Protein AF-A0A969XKU0-F1 (afdb_monomer)

Structure (mmCIF, N/CA/C/O backbone):
data_AF-A0A969XKU0-F1
#
_entry.id   AF-A0A969XKU0-F1
#
loop_
_atom_site.group_PDB
_atom_site.id
_atom_site.type_symbol
_atom_site.label_atom_id
_atom_site.label_alt_id
_atom_site.label_comp_id
_atom_site.label_asym_id
_atom_site.label_entity_id
_atom_site.label_seq_id
_atom_site.pdbx_PDB_ins_code
_atom_site.Cartn_x
_atom_site.Cartn_y
_atom_site.Cartn_z
_atom_site.occupancy
_atom_site.B_iso_or_equiv
_atom_site.auth_seq_id
_atom_site.auth_comp_id
_atom_site.auth_asym_id
_atom_site.auth_atom_id
_atom_site.pdbx_PDB_model_num
ATOM 1 N N . MET A 1 1 ? 2.830 -34.556 -9.324 1.00 49.88 1 MET A N 1
ATOM 2 C CA . MET A 1 1 ? 2.537 -33.179 -8.881 1.00 49.88 1 MET A CA 1
ATOM 3 C C . MET A 1 1 ? 3.611 -32.829 -7.880 1.00 49.88 1 MET A C 1
ATOM 5 O O . MET A 1 1 ? 3.792 -33.591 -6.939 1.00 49.88 1 MET A O 1
ATOM 9 N N . THR A 1 2 ? 4.398 -31.799 -8.156 1.00 52.53 2 THR A N 1
ATOM 10 C CA . THR A 1 2 ? 5.467 -31.342 -7.268 1.00 52.53 2 THR A CA 1
ATOM 11 C C . THR A 1 2 ? 4.849 -30.476 -6.174 1.00 52.53 2 THR A C 1
ATOM 13 O O . THR A 1 2 ? 4.066 -29.584 -6.498 1.00 52.53 2 THR A O 1
ATOM 16 N N . PRO A 1 3 ? 5.099 -30.759 -4.888 1.00 60.25 3 PRO A N 1
ATOM 17 C CA . PRO A 1 3 ? 4.743 -29.820 -3.838 1.00 60.25 3 PRO A CA 1
ATOM 18 C C . PRO A 1 3 ? 5.560 -28.541 -4.028 1.00 60.25 3 PRO A C 1
ATOM 20 O O . PRO A 1 3 ? 6.756 -28.603 -4.319 1.00 60.25 3 PRO A O 1
ATOM 23 N N . THR A 1 4 ? 4.908 -27.388 -3.907 1.00 66.81 4 THR A N 1
ATOM 24 C CA . THR A 1 4 ? 5.602 -26.103 -3.826 1.00 66.81 4 THR A CA 1
ATOM 25 C C . THR A 1 4 ? 5.560 -25.621 -2.386 1.00 66.81 4 THR A C 1
ATOM 27 O O . THR A 1 4 ? 4.483 -25.535 -1.789 1.00 66.81 4 THR A O 1
ATOM 30 N N . GLU A 1 5 ? 6.734 -25.270 -1.871 1.00 79.69 5 GLU A N 1
ATOM 31 C CA . GLU A 1 5 ? 6.922 -24.804 -0.503 1.00 79.69 5 GLU A CA 1
ATOM 32 C C . GLU A 1 5 ? 6.161 -23.489 -0.267 1.00 79.69 5 GLU A C 1
ATOM 34 O O . GLU A 1 5 ? 6.214 -22.551 -1.073 1.00 79.69 5 GLU A O 1
ATOM 39 N N . ILE A 1 6 ? 5.407 -23.444 0.829 1.00 85.06 6 ILE A N 1
ATOM 40 C CA . ILE A 1 6 ? 4.670 -22.276 1.308 1.00 85.06 6 ILE A CA 1
ATOM 41 C C . ILE A 1 6 ? 4.845 -22.175 2.814 1.00 85.06 6 ILE A C 1
ATOM 43 O O . ILE A 1 6 ? 4.596 -23.124 3.549 1.00 85.06 6 ILE A O 1
ATOM 47 N N . THR A 1 7 ? 5.153 -20.979 3.296 1.00 87.12 7 THR A N 1
ATOM 48 C CA . THR A 1 7 ? 5.132 -20.694 4.731 1.00 87.12 7 THR A CA 1
ATOM 49 C C . THR A 1 7 ? 3.755 -20.182 5.131 1.00 87.12 7 THR A C 1
ATOM 51 O O . THR A 1 7 ? 3.250 -19.217 4.559 1.00 87.12 7 THR A O 1
ATOM 54 N N . CYS A 1 8 ? 3.124 -20.819 6.122 1.00 88.56 8 CYS A N 1
ATOM 55 C CA . CYS A 1 8 ? 1.855 -20.330 6.654 1.00 88.56 8 CYS A CA 1
ATOM 56 C C . CYS A 1 8 ? 2.069 -18.986 7.374 1.00 88.56 8 CYS A C 1
ATOM 58 O O . CYS A 1 8 ? 2.801 -18.952 8.362 1.00 88.56 8 CYS A O 1
ATOM 60 N N . PRO A 1 9 ? 1.377 -17.902 6.989 1.00 88.12 9 PRO A N 1
ATOM 61 C CA . PRO A 1 9 ? 1.638 -16.568 7.528 1.00 88.12 9 PRO A CA 1
ATOM 62 C C . PRO A 1 9 ? 1.068 -16.347 8.936 1.00 88.12 9 PRO A C 1
ATOM 64 O O . PRO A 1 9 ? 1.283 -15.306 9.548 1.00 88.12 9 PRO A O 1
ATOM 67 N N . TYR A 1 10 ? 0.297 -17.309 9.452 1.00 88.19 10 TYR A N 1
ATOM 68 C CA . TYR A 1 10 ? -0.322 -17.223 10.774 1.00 88.19 10 TYR A CA 1
ATOM 69 C C . TYR A 1 10 ? 0.474 -17.939 11.865 1.00 88.19 10 TYR A C 1
ATOM 71 O O . TYR A 1 10 ? 0.359 -17.580 13.033 1.00 88.19 10 TYR A O 1
ATOM 79 N N . CYS A 1 11 ? 1.220 -18.987 11.510 1.00 89.31 11 CYS A N 1
ATOM 80 C CA . CYS A 1 11 ? 1.982 -19.792 12.469 1.00 89.31 11 CYS A CA 1
ATOM 81 C C . CYS A 1 11 ? 3.438 -20.024 12.054 1.00 89.31 11 CYS A C 1
ATOM 83 O O . CYS A 1 11 ? 4.151 -20.719 12.770 1.00 89.31 11 CYS A O 1
ATOM 85 N N . ASN A 1 12 ? 3.873 -19.464 10.920 1.00 87.38 12 ASN A N 1
ATOM 86 C CA . ASN A 1 12 ? 5.229 -19.560 10.370 1.00 87.38 12 ASN A CA 1
ATOM 87 C C . ASN A 1 12 ? 5.739 -20.996 10.179 1.00 87.38 12 ASN A C 1
ATOM 89 O O . ASN A 1 12 ? 6.942 -21.236 10.141 1.00 87.38 12 ASN A O 1
ATOM 93 N N . VAL A 1 13 ? 4.823 -21.958 10.056 1.00 87.50 13 VAL A N 1
ATOM 94 C CA . VAL A 1 13 ? 5.163 -23.357 9.788 1.00 87.50 13 VAL A CA 1
ATOM 95 C C . VAL A 1 13 ? 5.267 -23.540 8.271 1.00 87.50 13 VAL A C 1
ATOM 97 O O . VAL A 1 13 ? 4.323 -23.148 7.570 1.00 87.50 13 VAL A O 1
ATOM 100 N N . PRO A 1 14 ? 6.378 -24.103 7.760 1.00 85.00 14 PRO A N 1
ATOM 101 C CA . PRO A 1 14 ? 6.486 -24.474 6.359 1.00 85.00 14 PRO A CA 1
ATOM 102 C C . PRO A 1 14 ? 5.507 -25.607 6.059 1.00 85.00 14 PRO A C 1
ATOM 104 O O . PRO A 1 14 ? 5.301 -26.512 6.868 1.00 85.00 14 PRO A O 1
ATOM 107 N N . GLY A 1 15 ? 4.885 -25.539 4.897 1.00 80.38 15 GLY A N 1
ATOM 108 C CA . GLY A 1 15 ? 3.964 -26.542 4.407 1.00 80.38 15 GLY A CA 1
ATOM 109 C C . GLY A 1 15 ? 4.084 -26.688 2.902 1.00 80.38 15 GLY A C 1
ATOM 110 O O . GLY A 1 15 ? 4.607 -25.822 2.203 1.00 80.38 15 GLY A O 1
ATOM 111 N N . ASP A 1 16 ? 3.547 -27.793 2.412 1.00 78.38 16 ASP A N 1
ATOM 112 C CA . ASP A 1 16 ? 3.522 -28.100 0.996 1.00 78.38 16 ASP A CA 1
ATOM 113 C C . ASP A 1 16 ? 2.106 -27.900 0.467 1.00 78.38 16 ASP A C 1
ATOM 115 O O . ASP A 1 16 ? 1.160 -28.591 0.856 1.00 78.38 16 ASP A O 1
ATOM 119 N N . ALA A 1 17 ? 1.944 -26.945 -0.445 1.00 74.94 17 ALA A N 1
ATOM 120 C CA . ALA A 1 17 ? 0.719 -26.835 -1.217 1.00 74.94 17 ALA A CA 1
ATOM 121 C C . ALA A 1 17 ? 0.913 -27.552 -2.553 1.00 74.94 17 ALA A C 1
ATOM 123 O O . ALA A 1 17 ? 1.898 -27.325 -3.259 1.00 74.94 17 ALA A O 1
ATOM 124 N N . ALA A 1 18 ? -0.042 -28.408 -2.919 1.00 71.88 18 ALA A N 1
ATOM 125 C CA . ALA A 1 18 ? -0.028 -29.036 -4.232 1.00 71.88 18 ALA A CA 1
ATOM 126 C C . ALA A 1 18 ? -0.104 -27.968 -5.340 1.00 71.88 18 ALA A C 1
ATOM 128 O O . ALA A 1 18 ? -0.833 -26.975 -5.221 1.00 71.88 18 ALA A O 1
ATOM 129 N N . ASP A 1 19 ? 0.644 -28.181 -6.423 1.00 64.31 19 ASP A N 1
ATOM 130 C CA . ASP A 1 19 ? 0.606 -27.301 -7.592 1.00 64.31 19 ASP A CA 1
ATOM 131 C C . ASP A 1 19 ? -0.827 -27.145 -8.126 1.00 64.31 19 ASP A C 1
ATOM 133 O O . ASP A 1 19 ? -1.569 -28.119 -8.276 1.00 64.31 19 ASP A O 1
ATOM 137 N N . GLY A 1 20 ? -1.214 -25.898 -8.411 1.00 65.12 20 GLY A N 1
ATOM 138 C CA . GLY A 1 20 ? -2.546 -25.540 -8.912 1.00 65.12 20 GLY A CA 1
ATOM 139 C C . GLY A 1 20 ? -3.635 -25.386 -7.844 1.00 65.12 20 GLY A C 1
ATOM 140 O O . GLY A 1 20 ? -4.743 -24.974 -8.179 1.00 65.12 20 GLY A O 1
ATOM 141 N N . VAL A 1 21 ? -3.351 -25.660 -6.565 1.00 68.75 21 VAL A N 1
ATOM 142 C CA . VAL A 1 21 ? -4.303 -25.395 -5.477 1.00 68.75 21 VAL A CA 1
ATOM 143 C C . VAL A 1 21 ? -4.334 -23.900 -5.165 1.00 68.75 21 VAL A C 1
ATOM 145 O O . VAL A 1 21 ? -3.320 -23.319 -4.781 1.00 68.75 21 VAL A O 1
ATOM 148 N N . THR A 1 22 ? -5.508 -23.283 -5.302 1.00 76.06 22 THR A N 1
ATOM 149 C CA . THR A 1 22 ? -5.721 -21.867 -4.966 1.00 76.06 22 THR A CA 1
ATOM 150 C C . THR A 1 22 ? -5.805 -21.662 -3.455 1.00 76.06 22 THR A C 1
ATOM 152 O O . THR A 1 22 ? -5.143 -20.778 -2.923 1.00 76.06 22 THR A O 1
ATOM 155 N N . TRP A 1 23 ? -6.551 -22.520 -2.752 1.00 85.94 23 TRP A N 1
ATOM 156 C CA . TRP A 1 23 ? -6.790 -22.427 -1.310 1.00 85.94 23 TRP A CA 1
ATOM 157 C C . TRP A 1 23 ? -6.167 -23.604 -0.563 1.00 85.94 23 TRP A C 1
ATOM 159 O O . TRP A 1 23 ? -6.555 -24.753 -0.762 1.00 85.94 23 TRP A O 1
ATOM 169 N N . HIS A 1 24 ? -5.221 -23.315 0.323 1.00 86.06 24 HIS A N 1
ATOM 170 C CA . HIS A 1 24 ? -4.543 -24.295 1.162 1.00 86.06 24 HIS A CA 1
ATOM 171 C C . HIS A 1 24 ? -4.999 -24.139 2.615 1.00 86.06 24 HIS A C 1
ATOM 173 O O . HIS A 1 24 ? -5.125 -23.026 3.122 1.00 86.06 24 HIS A O 1
ATOM 179 N N . ARG A 1 25 ? -5.256 -25.255 3.299 1.00 89.31 25 ARG A N 1
ATOM 180 C CA . ARG A 1 25 ? -5.531 -25.268 4.738 1.00 89.31 25 ARG A CA 1
ATOM 181 C C . ARG A 1 25 ? -4.261 -25.695 5.461 1.00 89.31 25 ARG A C 1
ATOM 183 O O . ARG A 1 25 ? -3.813 -26.817 5.268 1.00 89.31 25 ARG A O 1
ATOM 190 N N . CYS A 1 26 ? -3.722 -24.822 6.305 1.00 88.31 26 CYS A N 1
ATOM 191 C CA . CYS A 1 26 ? -2.539 -25.137 7.097 1.00 88.31 26 CYS A CA 1
ATOM 192 C C . CYS A 1 26 ? -2.842 -26.273 8.085 1.00 88.31 26 CYS A C 1
ATOM 194 O O . CYS A 1 26 ? -3.782 -26.171 8.874 1.00 88.31 26 CYS A O 1
ATOM 196 N N . GLU A 1 27 ? -2.023 -27.322 8.084 1.00 89.19 27 GLU A N 1
ATOM 197 C CA . GLU A 1 27 ? -2.197 -28.480 8.971 1.00 89.19 27 GLU A CA 1
ATOM 198 C C . GLU A 1 27 ? -1.913 -28.154 10.446 1.00 89.19 27 GLU A C 1
ATOM 200 O O . GLU A 1 27 ? -2.527 -28.738 11.334 1.00 89.19 27 GLU A O 1
ATOM 205 N N . ALA A 1 28 ? -1.035 -27.183 10.720 1.00 88.81 28 ALA A N 1
ATOM 206 C CA . ALA A 1 28 ? -0.648 -26.817 12.082 1.00 88.81 28 ALA A CA 1
ATOM 207 C C . ALA A 1 28 ? -1.683 -25.925 12.791 1.00 88.81 28 ALA A C 1
ATOM 209 O O . ALA A 1 28 ? -2.019 -26.163 13.948 1.00 88.81 28 ALA A O 1
ATOM 210 N N . CYS A 1 29 ? -2.191 -24.885 12.119 1.00 90.62 29 CYS A N 1
ATOM 211 C CA . CYS A 1 29 ? -3.113 -23.913 12.726 1.00 90.62 29 CYS A CA 1
ATOM 212 C C . CYS A 1 29 ? -4.552 -23.988 12.190 1.00 90.62 29 CYS A C 1
ATOM 214 O O . CYS A 1 29 ? -5.423 -23.259 12.663 1.00 90.62 29 CYS A O 1
ATOM 216 N N . GLY A 1 30 ? -4.817 -24.834 11.189 1.00 88.88 30 GLY A N 1
ATOM 217 C CA . GLY A 1 30 ? -6.147 -25.069 10.622 1.00 88.88 30 GLY A CA 1
ATOM 218 C C . GLY A 1 30 ? -6.716 -23.935 9.761 1.00 88.88 30 GLY A C 1
ATOM 219 O O . GLY A 1 30 ? -7.829 -24.076 9.248 1.00 88.88 30 GLY A O 1
ATOM 220 N N . ARG A 1 31 ? -5.993 -22.819 9.594 1.00 88.50 31 ARG A N 1
ATOM 221 C CA . ARG A 1 31 ? -6.451 -21.651 8.822 1.00 88.50 31 ARG A CA 1
ATOM 222 C C . ARG A 1 31 ? -6.340 -21.880 7.315 1.00 88.50 31 ARG A C 1
ATOM 224 O O . ARG A 1 31 ? -5.422 -22.552 6.849 1.00 88.50 31 ARG A O 1
ATOM 231 N N . LEU A 1 32 ? -7.280 -21.297 6.572 1.00 88.94 32 LEU A N 1
ATOM 232 C CA . LEU A 1 32 ? -7.275 -21.266 5.111 1.00 88.94 32 LEU A CA 1
ATOM 233 C C . LEU A 1 32 ? -6.426 -20.082 4.624 1.00 88.94 32 LEU A C 1
ATOM 235 O O . LEU A 1 32 ? -6.493 -19.004 5.210 1.00 88.94 32 LEU A O 1
ATOM 239 N N . LEU A 1 33 ? -5.650 -20.276 3.563 1.00 87.62 33 LEU A N 1
ATOM 240 C CA . LEU A 1 33 ? -4.839 -19.241 2.923 1.00 87.62 33 LEU A CA 1
ATOM 241 C C . LEU A 1 33 ? -4.812 -19.433 1.406 1.00 87.62 33 LEU A C 1
ATOM 243 O O . LEU A 1 33 ? -4.912 -20.561 0.917 1.00 87.62 33 LEU A O 1
ATOM 247 N N . SER A 1 34 ? -4.659 -18.338 0.663 1.00 89.62 34 SER A N 1
ATOM 248 C CA . SER A 1 34 ? -4.431 -18.395 -0.783 1.00 89.62 34 SER A CA 1
ATOM 249 C C . SER A 1 34 ? -2.971 -18.757 -1.052 1.00 89.62 34 SER A C 1
ATOM 251 O O . SER A 1 34 ? -2.059 -17.969 -0.806 1.00 89.62 34 SER A O 1
ATOM 253 N N . ALA A 1 35 ? -2.733 -19.969 -1.548 1.00 88.75 35 ALA A N 1
ATOM 254 C CA . ALA A 1 35 ? -1.391 -20.470 -1.828 1.00 88.75 35 ALA A CA 1
ATOM 255 C C . ALA A 1 35 ? -0.702 -19.660 -2.940 1.00 88.75 35 ALA A C 1
ATOM 257 O O . ALA A 1 35 ? 0.507 -19.434 -2.908 1.00 88.75 35 ALA A O 1
ATOM 258 N N . ALA A 1 36 ? -1.470 -19.192 -3.927 1.00 89.06 36 ALA A N 1
ATOM 259 C CA . ALA A 1 36 ? -0.964 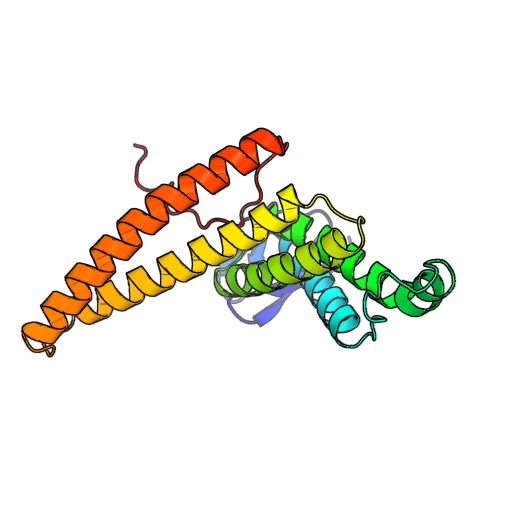-18.310 -4.972 1.00 89.06 36 ALA A CA 1
ATOM 260 C C . ALA A 1 36 ? -0.534 -16.950 -4.400 1.00 89.06 36 ALA A C 1
ATOM 262 O O . ALA A 1 36 ? 0.590 -16.516 -4.663 1.00 89.06 36 ALA A O 1
ATOM 263 N N . ALA A 1 37 ? -1.377 -16.336 -3.561 1.00 91.44 37 ALA A N 1
ATOM 264 C CA . ALA A 1 37 ? -1.090 -15.037 -2.960 1.00 91.44 37 ALA A CA 1
ATOM 265 C C . ALA A 1 37 ? 0.116 -15.087 -2.019 1.00 91.44 37 ALA A C 1
ATOM 267 O O . ALA A 1 37 ? 0.961 -14.205 -2.077 1.00 91.44 37 ALA A O 1
ATOM 268 N N . GLN A 1 38 ? 0.262 -16.146 -1.216 1.00 92.31 38 GLN A N 1
ATOM 269 C CA . GLN A 1 38 ? 1.415 -16.285 -0.318 1.00 92.31 38 GLN A CA 1
ATOM 270 C C . GLN A 1 38 ? 2.741 -16.417 -1.074 1.00 92.31 38 GLN A C 1
ATOM 272 O O . GLN A 1 38 ? 3.730 -15.787 -0.706 1.00 92.31 38 GLN A O 1
ATOM 277 N N . ARG A 1 39 ? 2.768 -17.172 -2.180 1.00 91.00 39 ARG A N 1
ATOM 278 C CA . ARG A 1 39 ? 3.966 -17.248 -3.032 1.00 91.00 39 ARG A CA 1
ATOM 279 C C . ARG A 1 39 ? 4.256 -15.914 -3.722 1.00 91.00 39 ARG A C 1
ATOM 281 O O . ARG A 1 39 ? 5.416 -15.537 -3.849 1.00 91.00 39 ARG A O 1
ATOM 288 N N . ALA A 1 40 ? 3.219 -15.224 -4.197 1.00 93.94 40 ALA A N 1
ATOM 289 C CA . ALA A 1 40 ? 3.357 -13.913 -4.824 1.00 93.94 40 ALA A CA 1
ATOM 290 C C . ALA A 1 40 ? 3.889 -12.874 -3.826 1.00 93.94 40 ALA A C 1
ATOM 292 O O . ALA A 1 40 ? 4.839 -12.165 -4.141 1.00 93.94 40 ALA A O 1
ATOM 293 N N . TYR A 1 41 ? 3.366 -12.885 -2.600 1.00 95.38 41 TYR A N 1
ATOM 294 C CA . TYR A 1 41 ? 3.816 -12.034 -1.508 1.00 95.38 41 TYR A CA 1
ATOM 295 C C . TYR A 1 41 ? 5.288 -12.279 -1.170 1.00 95.38 41 TYR A C 1
ATOM 297 O O . TYR A 1 41 ? 6.079 -11.343 -1.182 1.00 95.38 41 TYR A O 1
ATOM 305 N N . ALA A 1 42 ? 5.681 -13.540 -0.956 1.00 93.94 42 ALA A N 1
ATOM 306 C CA . ALA A 1 42 ? 7.065 -13.893 -0.639 1.00 93.94 42 ALA A CA 1
ATOM 307 C C . ALA A 1 42 ? 8.048 -13.461 -1.743 1.00 93.94 42 ALA A C 1
ATOM 309 O O . ALA A 1 42 ? 9.091 -12.883 -1.446 1.00 93.94 42 ALA A O 1
ATOM 310 N N . ARG A 1 43 ? 7.700 -13.680 -3.022 1.00 95.31 43 ARG A N 1
ATOM 311 C CA . ARG A 1 43 ? 8.515 -13.201 -4.154 1.00 95.31 43 ARG A CA 1
ATOM 312 C C . ARG A 1 43 ? 8.581 -11.679 -4.216 1.00 95.31 43 ARG A C 1
ATOM 314 O O . ARG A 1 43 ? 9.652 -11.128 -4.437 1.00 95.31 43 ARG A O 1
ATOM 321 N N . GLY A 1 44 ? 7.446 -11.009 -4.035 1.00 96.81 44 GLY A N 1
ATOM 322 C CA . GLY A 1 44 ? 7.371 -9.553 -4.068 1.00 96.81 44 GLY A CA 1
ATOM 323 C C . GLY A 1 44 ? 8.212 -8.909 -2.976 1.00 96.81 44 GLY A C 1
ATOM 324 O O . GLY A 1 44 ? 8.957 -7.978 -3.259 1.00 96.81 44 GLY A O 1
ATOM 325 N N . HIS A 1 45 ? 8.162 -9.462 -1.764 1.00 95.69 45 HIS A N 1
ATOM 326 C CA . HIS A 1 45 ? 8.979 -9.004 -0.648 1.00 95.69 45 HIS A CA 1
ATOM 327 C C . HIS A 1 45 ? 10.477 -9.227 -0.897 1.00 95.69 45 HIS A C 1
ATOM 329 O O . HIS A 1 45 ? 11.263 -8.311 -0.692 1.00 95.69 45 HIS A O 1
ATOM 335 N N . ALA A 1 46 ? 10.873 -10.392 -1.418 1.00 96.06 46 ALA A N 1
ATOM 336 C CA . ALA A 1 46 ? 12.276 -10.663 -1.744 1.00 96.06 46 ALA A CA 1
ATOM 337 C C . ALA A 1 46 ? 12.835 -9.684 -2.796 1.00 96.06 46 ALA A C 1
ATOM 339 O O . ALA A 1 46 ? 13.927 -9.148 -2.631 1.00 96.06 46 ALA A O 1
ATOM 340 N N . HIS A 1 47 ? 12.070 -9.394 -3.854 1.00 97.56 47 HIS A N 1
ATOM 341 C CA . HIS A 1 47 ? 12.468 -8.391 -4.848 1.00 97.56 47 HIS A CA 1
ATOM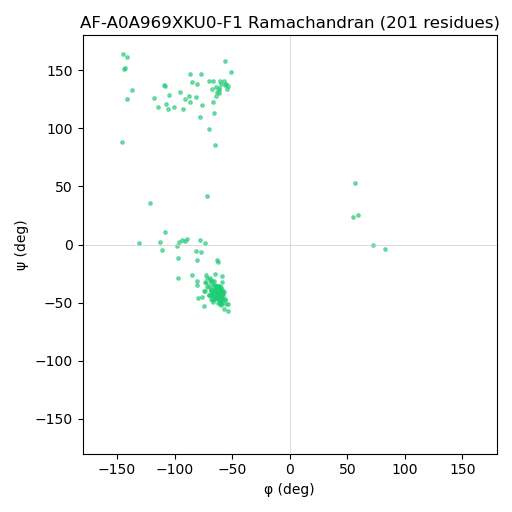 342 C C . HIS A 1 47 ? 12.479 -6.970 -4.283 1.00 97.56 47 HIS A C 1
ATOM 344 O O . HIS A 1 47 ? 13.272 -6.140 -4.718 1.00 97.56 47 HIS A O 1
ATOM 350 N N . TYR A 1 48 ? 11.599 -6.675 -3.326 1.00 97.25 48 TYR A N 1
ATOM 351 C CA . TYR A 1 48 ? 11.593 -5.386 -2.652 1.00 97.25 48 TYR A CA 1
ATOM 352 C C . TYR A 1 48 ? 12.852 -5.195 -1.800 1.00 97.25 48 TYR A C 1
ATOM 354 O O . TYR A 1 48 ? 13.488 -4.150 -1.893 1.00 97.25 48 TYR A O 1
ATOM 362 N N . GLU A 1 49 ? 13.264 -6.215 -1.044 1.00 96.50 49 GLU A N 1
ATOM 363 C CA . GLU A 1 49 ? 14.525 -6.206 -0.292 1.00 96.50 49 GLU A CA 1
ATOM 364 C C . GLU A 1 49 ? 15.734 -6.019 -1.221 1.00 96.50 49 GLU A C 1
ATOM 366 O O . GLU A 1 49 ? 16.547 -5.125 -0.992 1.00 96.50 49 GLU A O 1
ATOM 371 N N . GLU A 1 50 ? 15.801 -6.766 -2.329 1.00 94.94 50 GLU A N 1
ATOM 372 C CA . GLU A 1 50 ? 16.839 -6.597 -3.359 1.00 94.94 50 GLU A CA 1
ATOM 373 C C . GLU A 1 50 ? 16.861 -5.161 -3.922 1.00 94.94 50 GLU A C 1
ATOM 375 O O . GLU A 1 50 ? 17.921 -4.563 -4.120 1.00 94.94 50 GLU A O 1
ATOM 380 N N . ALA A 1 51 ? 15.686 -4.569 -4.146 1.00 94.00 51 ALA A N 1
ATOM 381 C CA . ALA A 1 51 ? 15.557 -3.207 -4.651 1.00 94.00 51 ALA A CA 1
ATOM 382 C C . ALA A 1 51 ? 15.987 -2.133 -3.633 1.00 94.00 51 ALA A C 1
ATOM 384 O O . ALA A 1 51 ? 16.462 -1.069 -4.039 1.00 94.00 51 ALA A O 1
ATOM 385 N N . LEU A 1 52 ? 15.822 -2.389 -2.331 1.00 93.19 52 LEU A N 1
ATOM 386 C CA . LEU A 1 52 ? 16.278 -1.505 -1.252 1.00 93.19 52 LEU A CA 1
ATOM 387 C C . LEU A 1 52 ? 17.800 -1.550 -1.066 1.00 93.19 52 LEU A C 1
ATOM 389 O O . LEU A 1 52 ? 18.401 -0.539 -0.704 1.00 93.19 52 LEU A O 1
ATOM 393 N N . GLU A 1 53 ? 18.422 -2.703 -1.319 1.00 92.00 53 GLU A N 1
ATOM 394 C CA . GLU A 1 53 ? 19.883 -2.857 -1.311 1.00 92.00 53 GLU A CA 1
ATOM 395 C C . GLU A 1 53 ? 20.548 -2.203 -2.532 1.00 92.00 53 GLU A C 1
ATOM 397 O O . GLU A 1 53 ? 21.711 -1.794 -2.475 1.00 92.00 53 GLU A O 1
ATOM 402 N N . GLY A 1 54 ? 19.814 -2.091 -3.641 1.00 87.44 54 GLY A N 1
ATOM 403 C CA . GLY A 1 54 ? 20.290 -1.476 -4.871 1.00 87.44 54 GLY A CA 1
ATOM 404 C C . GLY A 1 54 ? 20.459 0.042 -4.771 1.00 87.44 54 GLY A C 1
ATOM 405 O O . GLY A 1 54 ? 19.620 0.770 -4.240 1.00 87.44 54 GLY A O 1
ATOM 406 N N . GLU A 1 55 ? 21.525 0.566 -5.376 1.00 83.94 55 GLU A N 1
ATOM 407 C CA . GLU A 1 55 ? 21.693 2.010 -5.515 1.00 83.94 55 GLU A CA 1
ATOM 408 C C . GLU A 1 55 ? 20.861 2.540 -6.688 1.00 83.94 55 GLU A C 1
ATOM 410 O O . GLU A 1 55 ? 20.802 1.954 -7.772 1.00 83.94 55 GLU A O 1
ATOM 415 N N . LEU A 1 56 ? 20.227 3.690 -6.468 1.00 85.69 56 LEU A N 1
ATOM 416 C CA . LEU A 1 56 ? 19.533 4.442 -7.500 1.00 85.69 56 LEU A CA 1
ATOM 417 C C . LEU A 1 56 ? 20.191 5.803 -7.663 1.00 85.69 56 LEU A C 1
ATOM 419 O O . LEU A 1 56 ? 20.289 6.590 -6.717 1.00 85.69 56 LEU A O 1
ATOM 423 N N . THR A 1 57 ? 20.571 6.133 -8.893 1.00 83.56 57 THR A N 1
ATOM 424 C CA . THR A 1 57 ? 21.120 7.450 -9.192 1.00 83.56 57 THR A CA 1
ATOM 425 C C . THR A 1 57 ? 20.075 8.532 -8.873 1.00 83.56 57 THR A C 1
ATOM 427 O O . THR A 1 57 ? 18.933 8.456 -9.348 1.00 83.56 57 THR A O 1
ATOM 430 N N . PRO A 1 58 ? 20.440 9.594 -8.129 1.00 79.75 58 PRO A N 1
ATOM 431 C CA . PRO A 1 58 ? 19.528 10.693 -7.844 1.00 79.75 58 PRO A CA 1
ATOM 432 C C . PRO A 1 58 ? 18.973 11.330 -9.121 1.00 79.75 58 PRO A C 1
ATOM 434 O O . PRO A 1 58 ? 19.699 11.598 -10.086 1.00 79.75 58 PRO A O 1
ATOM 437 N N . LEU A 1 59 ? 17.674 11.625 -9.112 1.00 74.75 59 LEU A N 1
ATOM 438 C CA . LEU A 1 59 ? 17.010 12.308 -10.216 1.00 74.75 59 LEU A CA 1
ATOM 439 C C . LEU A 1 59 ? 17.478 13.770 -10.258 1.00 74.75 59 LEU A C 1
ATOM 441 O O . LEU A 1 59 ? 17.013 14.609 -9.493 1.00 74.75 59 LEU A O 1
ATOM 445 N N . ASN A 1 60 ? 18.425 14.078 -11.147 1.00 69.56 60 ASN A N 1
ATOM 446 C CA . ASN A 1 60 ? 18.859 15.447 -11.415 1.00 69.56 60 ASN A CA 1
ATOM 447 C C . ASN A 1 60 ? 18.333 15.899 -12.788 1.00 69.56 60 ASN A C 1
ATOM 449 O O . ASN A 1 60 ? 18.723 15.299 -13.793 1.00 69.56 60 ASN A O 1
ATOM 453 N N . PRO A 1 61 ? 17.528 16.977 -12.869 1.00 64.94 61 PRO A N 1
ATOM 454 C CA . PRO A 1 61 ? 16.961 17.459 -14.132 1.00 64.94 61 PRO A CA 1
ATOM 455 C C . PRO A 1 61 ? 18.014 17.931 -15.152 1.00 64.94 61 PRO A C 1
ATOM 457 O O . PRO A 1 61 ? 17.690 18.123 -16.318 1.00 64.94 61 PRO A O 1
ATOM 460 N N . LYS A 1 62 ? 19.278 18.122 -14.742 1.00 62.34 62 LYS A N 1
ATOM 461 C CA . LYS A 1 62 ? 20.371 18.618 -15.598 1.00 62.34 62 LYS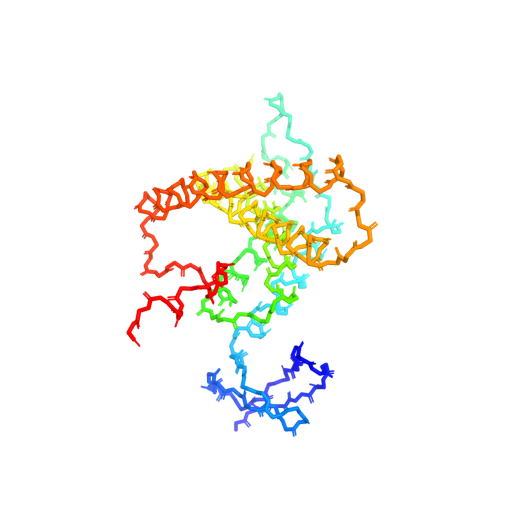 A CA 1
ATOM 462 C C . LYS A 1 62 ? 21.284 17.527 -16.181 1.00 62.34 62 LYS A C 1
ATOM 464 O O . LYS A 1 62 ?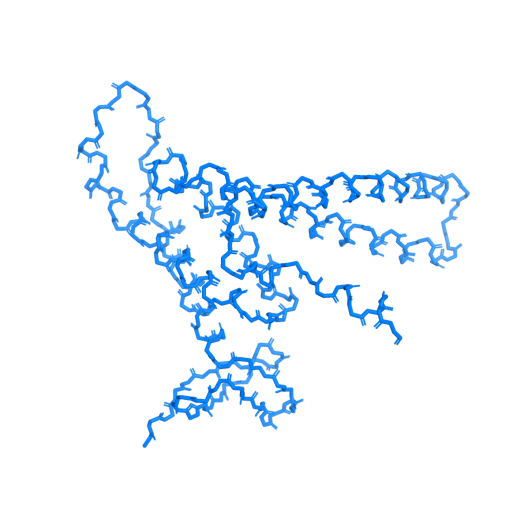 22.227 17.870 -16.890 1.00 62.34 62 LYS A O 1
ATOM 469 N N . ARG A 1 63 ? 21.074 16.236 -15.878 1.00 57.97 63 ARG A N 1
ATOM 470 C CA . ARG A 1 63 ? 21.910 15.128 -16.395 1.00 57.97 63 ARG A CA 1
ATOM 471 C C . ARG A 1 63 ? 21.156 14.283 -17.437 1.00 57.97 63 ARG A C 1
ATOM 473 O O . ARG A 1 63 ? 19.998 13.954 -17.202 1.00 57.97 63 ARG A O 1
ATOM 480 N N . PRO A 1 64 ? 21.792 13.896 -18.562 1.00 55.56 64 PRO A N 1
ATOM 481 C CA . PRO A 1 64 ? 21.145 13.093 -19.603 1.00 55.56 64 PRO A CA 1
ATOM 482 C C . PRO A 1 64 ? 20.821 11.665 -19.118 1.00 55.56 64 PRO A C 1
ATOM 484 O O . PRO A 1 64 ? 21.673 10.994 -18.538 1.00 55.56 64 PRO A O 1
ATOM 487 N N . GLY A 1 65 ? 19.596 11.191 -19.385 1.00 59.84 65 GLY A N 1
ATOM 488 C CA . GLY A 1 65 ? 19.025 9.951 -18.823 1.00 59.84 65 GLY A CA 1
ATOM 489 C C . GLY A 1 65 ? 19.699 8.628 -19.222 1.00 59.84 65 GLY A C 1
ATOM 490 O O . GLY A 1 65 ? 19.696 7.688 -18.434 1.00 59.84 65 GLY A O 1
ATOM 491 N N . ARG A 1 66 ? 20.370 8.554 -20.381 1.00 54.72 66 ARG A N 1
ATOM 492 C CA . ARG A 1 66 ? 20.859 7.276 -20.951 1.00 54.72 66 ARG A CA 1
ATOM 493 C C . ARG A 1 66 ? 21.953 6.557 -20.146 1.00 54.72 66 ARG A C 1
ATOM 495 O O . ARG A 1 66 ? 22.039 5.337 -20.200 1.00 54.72 66 ARG A O 1
ATOM 502 N N . VAL A 1 67 ? 22.820 7.282 -19.432 1.00 55.78 67 VAL A N 1
ATOM 503 C CA . VAL A 1 67 ? 23.878 6.659 -18.599 1.00 55.78 67 VAL A CA 1
ATOM 504 C C . VAL A 1 67 ? 23.311 6.198 -17.251 1.00 55.78 67 VAL A C 1
ATOM 506 O O . VAL A 1 67 ? 23.738 5.175 -16.724 1.00 55.78 67 VAL A O 1
ATOM 509 N N . ARG A 1 68 ? 22.302 6.914 -16.738 1.00 62.16 68 ARG A N 1
ATOM 510 C CA . ARG A 1 68 ? 21.560 6.579 -15.516 1.00 62.16 68 ARG A CA 1
ATOM 511 C C . ARG A 1 68 ? 20.791 5.266 -15.667 1.00 62.16 68 ARG A C 1
ATOM 513 O O . ARG A 1 68 ? 20.880 4.404 -14.805 1.00 62.16 68 ARG A O 1
ATOM 520 N N . GLU A 1 69 ? 20.096 5.099 -16.791 1.00 64.19 69 GLU A N 1
ATOM 521 C CA . GLU A 1 69 ? 19.245 3.931 -17.061 1.00 64.19 69 GLU A CA 1
ATOM 522 C C . GLU A 1 69 ? 20.000 2.598 -17.015 1.00 64.19 69 GLU A C 1
ATOM 524 O O . GLU A 1 69 ? 19.427 1.601 -16.597 1.00 64.19 69 GLU A O 1
ATOM 529 N N . ARG A 1 70 ? 21.285 2.562 -17.399 1.00 68.38 70 ARG A N 1
ATOM 530 C CA . ARG A 1 70 ? 22.065 1.315 -17.394 1.00 68.38 70 ARG A CA 1
ATOM 531 C C . ARG A 1 70 ? 22.599 0.939 -16.011 1.00 68.38 70 ARG A C 1
ATOM 533 O O . ARG A 1 70 ? 22.704 -0.249 -15.730 1.00 68.38 70 ARG A O 1
ATOM 540 N N . ALA A 1 71 ? 22.959 1.923 -15.186 1.00 76.31 71 ALA A N 1
ATOM 541 C CA . ALA A 1 71 ? 23.431 1.684 -13.821 1.00 76.31 71 ALA A CA 1
ATOM 542 C C . ALA A 1 71 ? 22.270 1.309 -12.889 1.00 76.31 71 ALA A C 1
ATOM 544 O O . ALA A 1 71 ? 22.392 0.377 -12.105 1.00 76.31 71 ALA A O 1
ATOM 545 N N . ASP A 1 72 ? 21.126 1.974 -13.056 1.00 87.88 72 ASP A N 1
ATOM 546 C CA . ASP A 1 72 ? 19.930 1.746 -12.243 1.00 87.88 72 ASP A CA 1
ATOM 547 C C . ASP A 1 72 ? 19.113 0.521 -12.720 1.00 87.88 72 ASP A C 1
ATOM 549 O O . ASP A 1 72 ? 18.119 0.173 -12.088 1.00 87.88 72 ASP A O 1
ATOM 553 N N . ALA A 1 73 ? 19.485 -0.121 -13.839 1.00 89.19 73 ALA A N 1
ATOM 554 C CA . ALA A 1 73 ? 18.662 -1.125 -14.523 1.00 89.19 73 ALA A CA 1
ATOM 555 C C . ALA A 1 73 ? 18.253 -2.298 -13.621 1.00 89.19 73 ALA A C 1
ATOM 557 O O . ALA A 1 73 ? 17.079 -2.655 -13.594 1.00 89.19 73 ALA A O 1
ATOM 558 N N . ALA A 1 74 ? 19.207 -2.875 -12.882 1.00 92.75 74 ALA A N 1
ATOM 559 C CA . ALA A 1 74 ? 18.944 -4.012 -12.001 1.00 92.75 74 ALA A CA 1
ATOM 560 C C . ALA A 1 74 ? 18.007 -3.617 -10.850 1.00 92.75 74 ALA A C 1
ATOM 562 O O . ALA A 1 74 ? 16.994 -4.272 -10.626 1.00 92.75 74 ALA A O 1
ATOM 563 N N . THR A 1 75 ? 18.281 -2.486 -10.197 1.00 94.56 75 THR A N 1
ATOM 564 C CA . THR A 1 75 ? 17.456 -1.964 -9.102 1.00 94.56 75 THR A CA 1
ATOM 565 C C . THR A 1 75 ? 16.038 -1.626 -9.570 1.00 94.56 75 THR A C 1
ATOM 567 O O . THR A 1 75 ? 15.058 -1.979 -8.922 1.00 94.56 75 THR A O 1
ATOM 570 N N . ILE A 1 76 ? 15.900 -0.973 -10.729 1.00 93.94 76 ILE A N 1
ATOM 571 C CA . ILE A 1 76 ? 14.593 -0.663 -11.328 1.00 93.94 76 ILE A CA 1
ATOM 572 C C . ILE A 1 76 ? 13.838 -1.948 -11.673 1.00 93.94 76 ILE A C 1
ATOM 574 O O . ILE A 1 76 ? 12.638 -2.035 -11.412 1.00 93.94 76 ILE A O 1
ATOM 578 N N . GLN A 1 77 ? 14.526 -2.944 -12.233 1.00 95.44 77 GLN A N 1
ATOM 579 C CA . GLN A 1 77 ? 13.926 -4.236 -12.539 1.00 95.44 77 GLN A CA 1
ATOM 580 C C . GLN A 1 77 ? 13.419 -4.927 -11.266 1.00 95.44 77 GLN A C 1
ATOM 582 O O . GLN A 1 77 ? 12.299 -5.435 -11.275 1.00 95.44 77 GLN A O 1
ATOM 587 N N . ALA A 1 78 ? 14.182 -4.889 -10.172 1.00 96.81 78 ALA A N 1
ATOM 588 C CA . ALA A 1 78 ? 13.752 -5.416 -8.879 1.00 96.81 78 ALA A CA 1
ATOM 589 C C . ALA A 1 78 ? 12.488 -4.695 -8.369 1.00 96.81 78 ALA A C 1
ATOM 591 O O . ALA A 1 78 ? 11.512 -5.356 -8.019 1.00 96.81 78 ALA A O 1
ATOM 592 N N . TYR A 1 79 ? 12.417 -3.357 -8.456 1.00 97.56 79 TYR A N 1
ATOM 593 C CA . TYR A 1 79 ? 11.192 -2.605 -8.134 1.00 97.56 79 TYR A CA 1
ATOM 594 C C . TYR A 1 79 ? 9.985 -3.019 -8.995 1.00 97.56 79 TYR A C 1
ATOM 596 O O . TYR A 1 79 ? 8.881 -3.166 -8.474 1.00 97.56 79 TYR A O 1
ATOM 604 N N . GLN A 1 80 ? 10.168 -3.224 -10.302 1.00 97.38 80 GLN A N 1
ATOM 605 C CA . GLN A 1 80 ? 9.090 -3.668 -11.199 1.00 97.38 80 GLN A CA 1
ATOM 606 C C . GLN A 1 80 ? 8.619 -5.095 -10.879 1.00 97.38 80 GLN A C 1
ATOM 608 O O . GLN A 1 80 ? 7.419 -5.378 -10.908 1.00 97.38 80 GLN A O 1
ATOM 613 N N . GLN A 1 81 ? 9.553 -5.993 -10.551 1.00 97.94 81 GLN A N 1
ATOM 614 C CA . GLN A 1 81 ? 9.254 -7.370 -10.151 1.00 97.94 81 GLN A CA 1
ATOM 615 C C . GLN A 1 81 ? 8.553 -7.428 -8.790 1.00 97.94 81 GLN A C 1
ATOM 617 O O . GLN A 1 81 ? 7.611 -8.210 -8.623 1.00 97.94 81 GLN A O 1
ATOM 622 N N . ALA A 1 82 ? 8.966 -6.575 -7.849 1.00 98.12 82 ALA A N 1
ATOM 623 C CA . ALA A 1 82 ? 8.310 -6.398 -6.561 1.00 98.12 82 ALA A CA 1
ATOM 624 C C . ALA A 1 82 ? 6.873 -5.894 -6.739 1.00 98.12 82 ALA A C 1
ATOM 626 O O . ALA A 1 82 ? 5.951 -6.528 -6.230 1.00 98.12 82 ALA A O 1
ATOM 627 N N . HIS A 1 83 ? 6.675 -4.830 -7.530 1.00 97.94 83 HIS A N 1
ATOM 628 C CA . HIS A 1 83 ? 5.354 -4.279 -7.864 1.00 97.94 83 HIS A CA 1
ATOM 629 C C . HIS A 1 83 ? 4.430 -5.352 -8.443 1.00 97.94 83 HIS A C 1
ATOM 631 O O . HIS A 1 83 ? 3.412 -5.669 -7.835 1.00 97.94 83 HIS A O 1
ATOM 637 N N . SER A 1 84 ? 4.843 -6.005 -9.533 1.00 96.88 84 SER A N 1
ATOM 638 C CA . SER A 1 84 ? 4.024 -7.023 -10.208 1.00 96.88 84 SER A CA 1
ATOM 639 C C . SER A 1 84 ? 3.669 -8.192 -9.281 1.00 96.88 84 SER A C 1
ATOM 641 O O . SER A 1 84 ? 2.565 -8.730 -9.322 1.00 96.88 84 SER A O 1
ATOM 643 N N . SER A 1 85 ? 4.608 -8.615 -8.432 1.00 97.00 85 SER A N 1
ATOM 644 C CA . SER A 1 85 ? 4.389 -9.738 -7.516 1.00 97.00 85 SER A CA 1
ATOM 645 C C . SER A 1 85 ? 3.473 -9.368 -6.349 1.00 97.00 85 SER A C 1
ATOM 647 O O . SER A 1 85 ? 2.625 -10.174 -5.968 1.00 97.00 85 SER A O 1
ATOM 649 N N . LEU A 1 86 ? 3.615 -8.165 -5.790 1.00 97.25 86 LEU A N 1
ATOM 650 C CA . LEU A 1 86 ? 2.746 -7.688 -4.717 1.00 97.25 86 LEU A CA 1
ATOM 651 C C . LEU A 1 86 ? 1.341 -7.367 -5.230 1.00 97.25 86 LEU A C 1
ATOM 653 O O . LEU A 1 86 ? 0.381 -7.709 -4.547 1.00 97.25 86 LEU A O 1
ATOM 657 N N . GLU A 1 87 ? 1.186 -6.823 -6.439 1.00 95.38 87 GLU A N 1
ATOM 658 C CA . GLU A 1 87 ? -0.133 -6.680 -7.071 1.00 95.38 87 GLU A CA 1
ATOM 659 C C . GLU A 1 87 ? -0.859 -8.023 -7.168 1.00 95.38 87 GLU A C 1
ATOM 661 O O . GLU A 1 87 ? -2.014 -8.126 -6.760 1.00 95.38 87 GLU A O 1
ATOM 666 N N . LEU A 1 88 ? -0.169 -9.077 -7.622 1.00 94.12 88 LEU A N 1
ATOM 667 C CA . LEU A 1 88 ? -0.728 -10.432 -7.644 1.00 94.12 88 LEU A CA 1
ATOM 668 C C . LEU A 1 88 ? -1.075 -10.942 -6.237 1.00 94.12 88 LEU A C 1
ATOM 670 O O . LEU A 1 88 ? -2.063 -11.652 -6.069 1.00 94.12 88 LEU A O 1
ATOM 674 N N . ALA A 1 89 ? -0.282 -10.603 -5.218 1.00 94.81 89 ALA A N 1
ATOM 675 C CA . ALA A 1 89 ? -0.586 -10.973 -3.838 1.00 94.81 89 ALA A CA 1
ATOM 676 C C . ALA A 1 89 ? -1.862 -10.285 -3.328 1.00 94.81 89 ALA A C 1
ATOM 678 O O . ALA A 1 89 ? -2.684 -10.929 -2.676 1.00 94.81 89 ALA A O 1
ATOM 679 N N . PHE A 1 90 ? -2.052 -9.009 -3.673 1.00 94.94 90 PHE A N 1
ATOM 680 C CA . PHE A 1 90 ? -3.234 -8.222 -3.328 1.00 94.94 90 PHE A CA 1
ATOM 681 C C . PHE A 1 90 ? -4.489 -8.588 -4.137 1.00 94.94 90 PHE A C 1
ATOM 683 O O . PHE A 1 90 ? -5.540 -8.014 -3.888 1.00 94.94 90 PHE A O 1
ATOM 690 N N . GLN A 1 91 ? -4.449 -9.569 -5.042 1.00 92.06 91 GLN A N 1
ATOM 691 C CA . GLN A 1 91 ? -5.664 -10.163 -5.634 1.00 92.06 91 GLN A CA 1
ATOM 692 C C . GLN A 1 91 ? -6.362 -11.157 -4.688 1.00 92.06 91 GLN A C 1
ATOM 694 O O . GLN A 1 91 ? -7.296 -11.859 -5.066 1.00 92.06 91 GLN A O 1
ATOM 699 N N . SER A 1 92 ? -5.869 -11.318 -3.463 1.00 90.19 92 SER A N 1
ATOM 700 C CA . SER A 1 92 ? -6.496 -12.143 -2.435 1.00 90.19 92 SER A CA 1
ATOM 701 C C . SER A 1 92 ? -6.375 -11.468 -1.078 1.00 90.19 92 SER A C 1
ATOM 703 O O . SER A 1 92 ? -5.497 -10.635 -0.854 1.00 90.19 92 SER A O 1
ATOM 705 N N . ASP A 1 93 ? -7.209 -11.899 -0.136 1.00 88.50 93 ASP A N 1
ATOM 706 C CA . ASP A 1 93 ? -7.122 -11.424 1.238 1.00 88.50 93 ASP A CA 1
ATOM 707 C C . ASP A 1 93 ? -5.818 -11.875 1.896 1.00 88.50 93 ASP A C 1
ATOM 709 O O . ASP A 1 93 ? -5.589 -13.063 2.158 1.00 88.50 93 ASP A O 1
ATOM 713 N N . LEU A 1 94 ? -4.966 -10.897 2.192 1.00 90.94 94 LEU A N 1
ATOM 714 C CA . LEU A 1 94 ? -3.756 -11.104 2.969 1.00 90.94 94 LEU A CA 1
ATOM 715 C C . LEU A 1 94 ? -4.051 -11.000 4.478 1.00 90.94 94 LEU A C 1
ATOM 717 O O . LEU A 1 94 ? -4.890 -10.198 4.906 1.00 90.94 94 LEU A O 1
ATOM 721 N N . PRO A 1 95 ? -3.343 -11.779 5.315 1.00 91.00 95 PRO A N 1
ATOM 722 C CA . PRO A 1 95 ? -3.266 -11.549 6.754 1.00 91.00 95 PRO A CA 1
ATOM 723 C C . PRO A 1 95 ? -2.890 -10.101 7.078 1.00 91.00 95 PRO A C 1
ATOM 725 O O . PRO A 1 95 ? -2.108 -9.488 6.359 1.00 91.00 95 PRO A O 1
ATOM 728 N N . GLU A 1 96 ? -3.385 -9.577 8.201 1.00 89.50 96 GLU A N 1
ATOM 729 C CA . GLU A 1 96 ? -3.207 -8.161 8.552 1.00 89.50 96 GLU A CA 1
ATOM 730 C C . GLU A 1 96 ? -1.739 -7.716 8.637 1.00 89.50 96 GLU A C 1
ATOM 732 O O . GLU A 1 96 ? -1.411 -6.637 8.154 1.00 89.50 96 GLU A O 1
ATOM 737 N N . SER A 1 97 ? -0.849 -8.550 9.187 1.00 90.12 97 SER A N 1
ATOM 738 C CA . SER A 1 97 ? 0.589 -8.250 9.244 1.00 90.12 97 SER A CA 1
ATOM 739 C C . SER A 1 97 ? 1.182 -8.063 7.847 1.00 90.12 97 SER A C 1
ATOM 741 O O . SER A 1 97 ? 1.758 -7.021 7.549 1.00 90.12 97 SER A O 1
ATOM 743 N N . GLN A 1 98 ? 0.946 -9.035 6.962 1.00 93.88 98 GLN A N 1
ATOM 744 C CA . GLN A 1 98 ? 1.414 -8.992 5.578 1.00 93.88 98 GLN A CA 1
ATOM 745 C C . GLN A 1 98 ? 0.780 -7.852 4.787 1.00 93.88 98 GLN A C 1
ATOM 747 O O . GLN A 1 98 ? 1.453 -7.216 3.981 1.00 93.88 98 GLN A O 1
ATOM 752 N N . ARG A 1 99 ? -0.508 -7.577 5.009 1.00 94.19 99 ARG A N 1
ATOM 753 C CA . ARG A 1 99 ? -1.215 -6.463 4.375 1.00 94.19 99 ARG A CA 1
ATOM 754 C C . ARG A 1 99 ? -0.592 -5.126 4.766 1.00 94.19 99 ARG A C 1
ATOM 756 O O . ARG A 1 99 ? -0.325 -4.325 3.881 1.00 94.19 99 ARG A O 1
ATOM 763 N N . SER A 1 100 ? -0.332 -4.899 6.053 1.00 94.38 100 SER A N 1
ATOM 764 C CA . SER A 1 100 ? 0.295 -3.662 6.538 1.00 94.38 100 SER A CA 1
ATOM 765 C C . SER A 1 100 ? 1.690 -3.456 5.932 1.00 94.38 100 SER A C 1
ATOM 767 O O . SER A 1 100 ? 1.967 -2.412 5.340 1.00 94.38 100 SER A O 1
ATOM 769 N N . GLU A 1 101 ? 2.540 -4.486 5.979 1.00 95.62 101 GLU A N 1
ATOM 770 C CA . GLU A 1 101 ? 3.886 -4.463 5.388 1.00 95.62 101 GLU A CA 1
ATOM 771 C C . GLU A 1 101 ? 3.844 -4.296 3.861 1.00 95.62 101 GLU A C 1
ATOM 773 O O . GLU A 1 101 ? 4.569 -3.481 3.291 1.00 95.62 101 GLU A O 1
ATOM 778 N N . GLY A 1 102 ? 2.937 -5.006 3.189 1.00 96.81 102 GLY A N 1
ATOM 779 C CA . GLY A 1 102 ? 2.746 -4.919 1.744 1.00 96.81 102 GLY A CA 1
ATOM 780 C C . GLY A 1 102 ? 2.248 -3.546 1.292 1.00 96.81 102 GLY A C 1
ATOM 781 O O . GLY A 1 102 ? 2.666 -3.069 0.242 1.00 96.81 102 GLY A O 1
ATOM 782 N N . LEU A 1 103 ? 1.396 -2.879 2.080 1.00 97.25 103 LEU A N 1
ATOM 783 C CA . LEU A 1 103 ? 0.933 -1.516 1.801 1.00 97.25 103 LEU A CA 1
ATOM 784 C C . LEU A 1 103 ? 2.074 -0.501 1.884 1.00 97.25 103 LEU A C 1
ATOM 786 O O . LEU A 1 103 ? 2.164 0.387 1.035 1.00 97.25 103 LEU A O 1
ATOM 790 N N . LEU A 1 104 ? 2.944 -0.639 2.889 1.00 97.69 104 LEU A N 1
ATOM 791 C CA . LEU A 1 104 ? 4.145 0.185 3.018 1.00 97.69 104 LEU A CA 1
ATOM 792 C C . LEU A 1 104 ? 5.054 0.001 1.800 1.00 97.69 104 LEU A C 1
ATOM 794 O O . LEU A 1 104 ? 5.413 0.989 1.157 1.00 97.69 104 LEU A O 1
ATOM 798 N N . ALA A 1 105 ? 5.345 -1.253 1.441 1.00 97.94 105 ALA A N 1
ATOM 799 C CA . ALA A 1 105 ? 6.161 -1.579 0.278 1.00 97.94 105 ALA A CA 1
ATOM 800 C C . ALA A 1 105 ? 5.543 -1.030 -1.018 1.00 97.94 105 ALA A C 1
ATOM 802 O O . ALA A 1 105 ? 6.210 -0.314 -1.759 1.00 97.94 105 ALA A O 1
ATOM 803 N N . MET A 1 106 ? 4.255 -1.275 -1.281 1.00 98.12 106 MET A N 1
ATOM 804 C CA . MET A 1 106 ? 3.585 -0.783 -2.491 1.00 98.12 106 MET A CA 1
ATOM 805 C C . MET A 1 106 ? 3.592 0.743 -2.586 1.00 98.12 106 MET A C 1
ATOM 807 O O . MET A 1 106 ? 3.881 1.285 -3.654 1.00 98.12 106 MET A O 1
ATOM 811 N N . ALA A 1 107 ? 3.331 1.458 -1.489 1.00 98.12 107 ALA A N 1
ATOM 812 C CA . ALA A 1 107 ? 3.382 2.919 -1.481 1.00 98.12 107 ALA A CA 1
ATOM 813 C C . ALA A 1 107 ? 4.787 3.461 -1.809 1.00 98.12 107 ALA A C 1
ATOM 815 O O . ALA A 1 107 ? 4.903 4.494 -2.473 1.00 98.12 107 ALA A O 1
ATOM 816 N N . GLU A 1 108 ? 5.848 2.780 -1.374 1.00 97.62 108 GLU A N 1
ATOM 817 C CA . GLU A 1 108 ? 7.232 3.143 -1.690 1.00 97.62 108 GLU A CA 1
ATOM 818 C C . GLU A 1 108 ? 7.606 2.788 -3.135 1.00 97.62 108 GLU A C 1
ATOM 820 O O . GLU A 1 108 ? 8.020 3.665 -3.902 1.00 97.62 108 GLU A O 1
ATOM 825 N N . ILE A 1 109 ? 7.386 1.532 -3.534 1.00 98.00 109 ILE A N 1
ATOM 826 C CA . ILE A 1 109 ? 7.687 1.006 -4.871 1.00 98.00 109 ILE A CA 1
ATOM 827 C C . ILE A 1 109 ? 7.021 1.874 -5.942 1.00 98.00 109 ILE A C 1
ATOM 829 O O . ILE A 1 109 ? 7.673 2.359 -6.870 1.00 98.00 109 ILE A O 1
ATOM 833 N N . THR A 1 110 ? 5.721 2.127 -5.797 1.00 97.62 110 THR A N 1
ATOM 834 C CA . THR A 1 110 ? 4.940 2.861 -6.801 1.00 97.62 110 THR A CA 1
ATOM 835 C C . THR A 1 110 ? 5.389 4.316 -6.916 1.00 97.62 110 THR A C 1
ATOM 837 O O . THR A 1 110 ? 5.466 4.851 -8.022 1.00 97.62 110 THR A O 1
ATOM 840 N N . GLN A 1 111 ? 5.802 4.953 -5.814 1.00 96.19 111 GLN A N 1
ATOM 841 C CA . GLN A 1 111 ? 6.406 6.285 -5.858 1.00 96.19 111 GLN A CA 1
ATOM 842 C C . GLN A 1 111 ? 7.763 6.297 -6.565 1.00 96.19 111 GLN A C 1
ATOM 844 O O . GLN A 1 111 ? 8.055 7.235 -7.312 1.00 96.19 111 GLN A O 1
ATOM 849 N N . VAL A 1 112 ? 8.617 5.299 -6.316 1.00 94.69 112 VAL A N 1
ATOM 850 C CA . VAL A 1 112 ? 9.933 5.179 -6.963 1.00 94.69 112 VAL A CA 1
ATOM 851 C C . VAL A 1 112 ? 9.781 5.015 -8.475 1.00 94.69 112 VAL A C 1
ATOM 853 O O . VAL A 1 112 ? 10.497 5.688 -9.229 1.00 94.69 112 VAL A O 1
ATOM 856 N N . LEU A 1 113 ? 8.839 4.171 -8.904 1.00 95.19 113 LEU A N 1
ATOM 857 C CA . LEU A 1 113 ? 8.537 3.917 -10.312 1.00 95.19 113 LEU A CA 1
ATOM 858 C C . LEU A 1 113 ? 7.868 5.125 -10.985 1.00 95.19 113 LEU A C 1
ATOM 860 O O . LEU A 1 113 ? 8.293 5.525 -12.069 1.00 95.19 113 LEU A O 1
ATOM 864 N N . ALA A 1 114 ? 6.902 5.776 -10.330 1.00 94.38 114 ALA A N 1
ATOM 865 C CA . ALA A 1 114 ? 6.231 6.958 -10.874 1.00 94.38 114 ALA A CA 1
ATOM 866 C C . ALA A 1 114 ? 7.186 8.146 -11.060 1.00 94.38 114 ALA A C 1
ATOM 868 O O . ALA A 1 114 ? 7.145 8.818 -12.085 1.00 94.38 114 ALA A O 1
ATOM 869 N N . LYS A 1 115 ? 8.124 8.375 -10.127 1.00 91.12 115 LYS A N 1
ATOM 870 C CA . LYS A 1 115 ? 9.170 9.413 -10.274 1.00 91.12 115 LYS A CA 1
ATOM 871 C C . LYS A 1 115 ? 10.109 9.171 -11.465 1.00 91.12 115 LYS A C 1
ATOM 873 O O . LYS A 1 115 ? 10.875 10.065 -11.824 1.00 91.12 115 LYS A O 1
ATOM 878 N N . ARG A 1 116 ? 10.101 7.960 -12.026 1.00 89.81 116 ARG A N 1
ATOM 879 C CA . ARG A 1 116 ? 10.899 7.536 -13.184 1.00 89.81 116 ARG A CA 1
ATOM 880 C C . ARG A 1 116 ? 10.055 7.344 -14.443 1.00 89.81 116 ARG A C 1
ATOM 882 O O . ARG A 1 116 ? 10.572 6.797 -15.409 1.00 89.81 116 ARG A O 1
ATOM 889 N N . ASP A 1 117 ? 8.794 7.778 -14.422 1.00 90.56 117 ASP A N 1
ATOM 890 C CA . ASP A 1 117 ? 7.839 7.634 -15.525 1.00 90.56 117 ASP A CA 1
ATOM 891 C C . ASP A 1 117 ? 7.587 6.165 -15.933 1.00 90.56 117 ASP A C 1
ATOM 893 O O . ASP A 1 117 ? 7.211 5.878 -17.067 1.00 90.56 117 ASP A O 1
ATOM 897 N N . LEU A 1 118 ? 7.795 5.221 -15.005 1.00 92.31 118 LEU A N 1
ATOM 898 C CA . LEU A 1 118 ? 7.587 3.780 -15.218 1.00 92.31 118 LEU A CA 1
ATOM 899 C C . LEU A 1 118 ? 6.227 3.287 -14.715 1.00 92.31 118 LEU A C 1
ATOM 901 O O . LEU A 1 118 ? 5.848 2.154 -14.993 1.00 92.31 118 LEU A O 1
ATOM 905 N N . LEU A 1 119 ? 5.517 4.123 -13.961 1.00 94.12 119 LEU A N 1
ATOM 906 C CA . LEU A 1 119 ? 4.193 3.848 -13.422 1.00 94.12 119 LEU A CA 1
ATOM 907 C C . LEU A 1 119 ? 3.363 5.131 -13.444 1.00 94.12 119 LEU A C 1
ATOM 909 O O . LEU A 1 119 ? 3.904 6.236 -13.349 1.00 94.12 119 LEU A O 1
ATOM 913 N N . SER A 1 120 ? 2.045 4.990 -13.546 1.00 94.38 120 SER A N 1
ATOM 914 C CA . SER A 1 120 ? 1.134 6.127 -13.482 1.00 94.38 120 SER A CA 1
ATOM 915 C C . SER A 1 120 ? 1.238 6.854 -12.131 1.00 94.38 120 SER A C 1
ATOM 917 O O . SER A 1 120 ? 1.141 6.215 -11.078 1.00 94.38 120 SER A O 1
ATOM 919 N N . PRO A 1 121 ? 1.331 8.199 -12.114 1.00 95.31 121 PRO A N 1
ATOM 920 C CA . PRO A 1 121 ? 1.227 8.973 -10.879 1.00 95.31 121 PRO A CA 1
ATOM 921 C C . PRO A 1 121 ? -0.106 8.770 -10.145 1.00 95.31 121 PRO A C 1
ATOM 923 O O . PRO A 1 121 ? -0.155 8.922 -8.925 1.00 95.31 121 PRO A O 1
ATOM 926 N N . LEU A 1 122 ? -1.181 8.430 -10.870 1.00 96.25 122 LEU A N 1
ATOM 927 C CA . LEU A 1 122 ? -2.488 8.142 -10.269 1.00 96.25 122 LEU A CA 1
ATOM 928 C C . LEU A 1 122 ? -2.439 6.873 -9.420 1.00 96.25 122 LEU A C 1
ATOM 930 O O . LEU A 1 122 ? -2.936 6.874 -8.298 1.00 96.25 122 LEU A O 1
ATOM 934 N N . GLU A 1 123 ? -1.791 5.827 -9.925 1.00 95.38 123 GLU A N 1
ATOM 935 C CA . GLU A 1 123 ? -1.650 4.560 -9.210 1.00 95.38 123 GLU A CA 1
ATOM 936 C C . GLU A 1 123 ? -0.751 4.711 -7.976 1.00 95.38 123 GLU A C 1
ATOM 938 O O . GLU A 1 123 ? -1.097 4.258 -6.887 1.00 95.38 123 GLU A O 1
ATOM 943 N N . ALA A 1 124 ? 0.357 5.449 -8.097 1.00 97.00 124 ALA A N 1
ATOM 944 C CA . ALA A 1 124 ? 1.193 5.768 -6.941 1.00 97.00 124 ALA A CA 1
ATOM 945 C C . ALA A 1 124 ? 0.420 6.554 -5.866 1.00 97.00 124 ALA A C 1
ATOM 947 O O . ALA A 1 124 ? 0.539 6.278 -4.672 1.00 97.00 124 ALA A O 1
ATOM 948 N N . ASN A 1 125 ? -0.413 7.515 -6.277 1.00 97.62 125 ASN A N 1
ATOM 949 C CA . ASN A 1 125 ? -1.277 8.255 -5.357 1.00 97.62 125 ASN A CA 1
ATOM 950 C C . ASN A 1 125 ? -2.326 7.346 -4.696 1.00 97.62 125 ASN A C 1
ATOM 952 O O . ASN A 1 125 ? -2.592 7.498 -3.505 1.00 97.62 125 ASN A O 1
ATOM 956 N N . TYR A 1 126 ? -2.886 6.385 -5.436 1.00 97.25 126 TYR A N 1
ATOM 957 C CA . TYR A 1 126 ? -3.811 5.388 -4.897 1.00 97.25 126 TYR A CA 1
ATOM 958 C C . TYR A 1 126 ? -3.168 4.600 -3.750 1.00 97.25 126 TYR A C 1
ATOM 960 O O . TYR A 1 126 ? -3.672 4.651 -2.627 1.00 97.25 126 TYR A O 1
ATOM 968 N N . TRP A 1 127 ? -2.008 3.976 -3.975 1.00 97.56 127 TRP A N 1
ATOM 969 C CA . TRP A 1 127 ? -1.333 3.177 -2.944 1.00 97.56 127 TRP A CA 1
ATOM 970 C C . TRP A 1 127 ? -0.951 3.995 -1.706 1.00 97.56 127 TRP A C 1
ATOM 972 O O . TRP A 1 127 ? -1.121 3.534 -0.576 1.00 97.56 127 TRP A O 1
ATOM 982 N N . VAL A 1 128 ? -0.523 5.248 -1.893 1.00 98.00 128 VAL A N 1
ATOM 983 C CA . VAL A 1 128 ? -0.267 6.170 -0.776 1.00 98.00 128 VAL A CA 1
ATOM 984 C C . VAL A 1 128 ? -1.541 6.458 0.017 1.00 98.00 128 VAL A C 1
ATOM 986 O O . VAL A 1 128 ? -1.510 6.429 1.247 1.00 98.00 128 VAL A O 1
ATOM 989 N N . LYS A 1 129 ? -2.672 6.726 -0.643 1.00 97.56 129 LYS A N 1
ATOM 990 C CA . LYS A 1 129 ? -3.938 6.989 0.057 1.00 97.56 129 LYS A CA 1
ATOM 991 C C . LYS A 1 129 ? -4.459 5.763 0.793 1.00 97.56 129 LYS A C 1
ATOM 993 O O . LYS A 1 129 ? -4.916 5.917 1.923 1.00 97.56 129 LYS A O 1
ATOM 998 N N . VAL A 1 130 ? -4.348 4.573 0.205 1.00 96.69 130 VAL A N 1
ATOM 999 C CA . VAL A 1 130 ? -4.729 3.318 0.870 1.00 96.69 130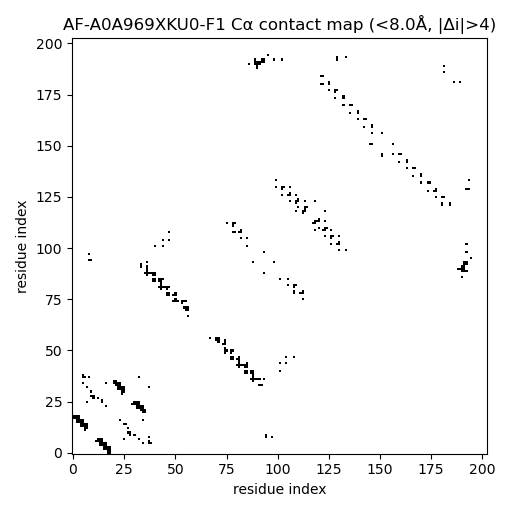 VAL A CA 1
ATOM 1000 C C . VAL A 1 130 ? -3.878 3.090 2.124 1.00 96.69 130 VAL A C 1
ATOM 1002 O O . VAL A 1 130 ? -4.421 2.786 3.185 1.00 96.69 130 VAL A O 1
ATOM 1005 N N . LEU A 1 131 ? -2.564 3.331 2.058 1.00 97.12 131 LEU A N 1
ATOM 1006 C CA . LEU A 1 131 ? -1.695 3.283 3.238 1.00 97.12 131 LEU A CA 1
ATOM 1007 C C . LEU A 1 131 ? -2.119 4.305 4.312 1.00 97.12 131 LEU A C 1
ATOM 1009 O O . LEU A 1 131 ? -2.150 3.990 5.503 1.00 97.12 131 LEU A O 1
ATOM 1013 N N . VAL A 1 132 ? -2.464 5.534 3.913 1.00 97.25 132 VAL A N 1
ATOM 1014 C CA . VAL A 1 132 ? -2.955 6.560 4.849 1.00 97.25 132 VAL A CA 1
ATOM 1015 C C . VAL A 1 132 ? -4.289 6.146 5.475 1.00 97.25 132 VAL A C 1
ATOM 1017 O O . VAL A 1 132 ? -4.460 6.330 6.681 1.00 97.25 132 VAL A O 1
ATOM 1020 N N . GLU A 1 133 ? -5.219 5.565 4.711 1.00 95.94 133 GLU A N 1
ATOM 1021 C CA . GLU A 1 133 ? -6.477 5.017 5.239 1.00 95.94 133 GLU A CA 1
ATOM 1022 C C . GLU A 1 133 ? -6.197 3.934 6.288 1.00 95.94 133 GLU A C 1
ATOM 1024 O O . GLU A 1 133 ? -6.708 4.032 7.406 1.00 95.94 133 GLU A O 1
ATOM 1029 N N . HIS A 1 134 ? -5.335 2.965 5.970 1.00 95.06 134 HIS A N 1
ATOM 1030 C CA . HIS A 1 134 ? -4.938 1.889 6.879 1.00 95.06 134 HIS A CA 1
ATOM 1031 C C . HIS A 1 134 ? -4.382 2.429 8.206 1.00 95.06 134 HIS A C 1
ATOM 1033 O O . HIS A 1 134 ? -4.890 2.099 9.280 1.00 95.06 134 HIS A O 1
ATOM 1039 N N . ASN A 1 135 ? -3.414 3.348 8.145 1.00 94.81 135 ASN A N 1
ATOM 1040 C CA . ASN A 1 135 ? -2.829 3.966 9.339 1.00 94.81 135 ASN A CA 1
ATOM 1041 C C . ASN A 1 135 ? -3.856 4.778 10.146 1.00 94.81 135 ASN A C 1
ATOM 1043 O O . ASN A 1 135 ? -3.822 4.796 11.376 1.00 94.81 135 ASN A O 1
ATOM 1047 N N . THR A 1 136 ? -4.793 5.440 9.462 1.00 95.25 136 THR A N 1
ATOM 1048 C CA . THR A 1 136 ? -5.855 6.227 10.106 1.00 95.25 136 THR A CA 1
ATOM 1049 C C . THR A 1 136 ? -6.848 5.322 10.846 1.00 95.25 136 THR A C 1
ATOM 1051 O O . THR A 1 136 ? -7.290 5.669 11.943 1.00 95.25 136 THR A O 1
ATOM 1054 N N . LEU A 1 137 ? -7.179 4.154 10.283 1.00 94.12 137 LEU A N 1
ATOM 1055 C CA . LEU A 1 137 ? -8.014 3.141 10.937 1.00 94.12 137 LEU A CA 1
ATOM 1056 C C . LEU A 1 137 ? -7.317 2.540 12.163 1.00 94.12 137 LEU A C 1
ATOM 1058 O O . LEU A 1 137 ? -7.943 2.429 13.218 1.00 94.12 137 LEU A O 1
ATOM 1062 N N . ALA A 1 138 ? -6.023 2.227 12.058 1.00 92.31 138 ALA A N 1
ATOM 1063 C CA . ALA A 1 138 ? -5.228 1.751 13.189 1.00 92.31 138 ALA A CA 1
ATOM 1064 C C . ALA A 1 138 ? -5.199 2.783 14.333 1.00 92.31 138 ALA A C 1
ATOM 1066 O O . ALA A 1 138 ? -5.495 2.453 15.481 1.00 92.31 138 ALA A O 1
ATOM 1067 N N . GLU A 1 139 ? -4.963 4.066 14.022 1.00 93.94 139 GLU A N 1
ATOM 1068 C CA . GLU A 1 139 ? -5.000 5.140 15.027 1.00 93.94 139 GLU A CA 1
ATOM 1069 C C . GLU A 1 139 ? -6.389 5.266 15.680 1.00 93.94 139 GLU A C 1
ATOM 1071 O O . GLU A 1 139 ? -6.511 5.504 16.887 1.00 93.94 139 GLU A O 1
ATOM 1076 N N . GLN A 1 140 ? -7.456 5.105 14.894 1.00 93.75 140 GLN A N 1
ATOM 1077 C CA . GLN A 1 140 ? -8.822 5.152 15.404 1.00 93.75 140 GLN A CA 1
ATOM 1078 C C . GLN A 1 140 ? -9.107 3.998 16.375 1.00 93.75 140 GLN A C 1
ATOM 1080 O O . GLN A 1 140 ? -9.710 4.238 17.426 1.00 93.75 140 GLN A O 1
ATOM 1085 N N . ALA A 1 141 ? -8.665 2.780 16.052 1.00 91.56 141 ALA A N 1
ATOM 1086 C CA . ALA A 1 141 ? -8.804 1.607 16.912 1.00 91.56 141 ALA A CA 1
ATOM 1087 C C . ALA A 1 141 ? -8.040 1.786 18.235 1.00 91.56 141 ALA A C 1
ATOM 1089 O O . ALA A 1 141 ? -8.611 1.600 19.313 1.00 91.56 141 ALA A O 1
ATOM 1090 N N . ASP A 1 142 ? -6.799 2.270 18.170 1.00 92.06 142 ASP A N 1
ATOM 1091 C CA . ASP A 1 142 ? -5.980 2.577 19.346 1.00 92.06 142 ASP A CA 1
ATOM 1092 C C . ASP A 1 142 ? -6.630 3.621 20.262 1.00 92.06 142 ASP A C 1
ATOM 1094 O O . ASP A 1 142 ? -6.579 3.524 21.491 1.00 92.06 142 ASP A O 1
ATOM 1098 N N . LEU A 1 143 ? -7.231 4.664 19.682 1.00 92.00 143 LEU A N 1
ATOM 1099 C CA . LEU A 1 143 ? -7.938 5.691 20.447 1.00 92.00 143 LEU A CA 1
ATOM 1100 C C . LEU A 1 143 ? -9.234 5.167 21.061 1.00 92.00 143 LEU A C 1
ATOM 1102 O O . LEU A 1 143 ? -9.571 5.570 22.175 1.00 92.00 143 LEU A O 1
ATOM 1106 N N . ALA A 1 144 ? -9.947 4.281 20.365 1.00 90.62 144 ALA A N 1
ATOM 1107 C CA . ALA A 1 144 ? -11.141 3.637 20.898 1.00 90.62 144 ALA A CA 1
ATOM 1108 C C . ALA A 1 144 ? -10.800 2.768 22.119 1.00 90.62 144 ALA A C 1
ATOM 1110 O O . ALA A 1 144 ? -11.468 2.890 23.147 1.00 90.62 144 ALA A O 1
ATOM 1111 N N . ALA A 1 145 ? -9.715 1.987 22.050 1.00 91.00 145 ALA A N 1
ATOM 1112 C CA . ALA A 1 145 ? -9.210 1.210 23.182 1.00 91.00 145 ALA A CA 1
ATOM 1113 C C . ALA A 1 145 ? -8.855 2.114 24.378 1.00 91.00 145 ALA A C 1
ATOM 1115 O O . ALA A 1 145 ? -9.355 1.914 25.484 1.00 91.00 145 ALA A O 1
ATOM 1116 N N . LYS A 1 146 ? -8.101 3.196 24.138 1.00 89.00 146 LYS A N 1
ATOM 1117 C CA . LYS A 1 146 ? -7.740 4.188 25.172 1.00 89.00 146 LYS A CA 1
ATOM 1118 C C . LYS A 1 146 ? -8.955 4.870 25.809 1.00 89.00 146 LYS A C 1
ATOM 1120 O O . LYS A 1 146 ? -8.933 5.193 26.990 1.00 89.00 146 LYS A O 1
ATOM 1125 N N . LEU A 1 147 ? -10.011 5.142 25.040 1.00 88.06 147 LEU A N 1
ATOM 1126 C CA . LEU A 1 147 ? -11.239 5.755 25.560 1.00 88.06 147 LEU A CA 1
ATOM 1127 C C . LEU A 1 147 ? -12.071 4.789 26.412 1.00 88.06 147 LEU A C 1
ATOM 1129 O O . LEU A 1 147 ? -12.729 5.242 27.359 1.00 88.06 147 LEU A O 1
ATOM 1133 N N . ALA A 1 148 ? -12.039 3.496 26.071 1.00 87.75 148 ALA A N 1
ATOM 1134 C CA . ALA A 1 148 ? -12.677 2.430 26.835 1.00 87.75 148 ALA A CA 1
ATOM 1135 C C . ALA A 1 148 ? -11.989 2.207 28.192 1.00 87.75 148 ALA A C 1
ATOM 1137 O O . ALA A 1 148 ? -12.666 1.917 29.178 1.00 87.75 148 ALA A O 1
ATOM 1138 N N . GLU A 1 149 ? -10.673 2.420 28.274 1.00 85.44 149 GLU A N 1
ATOM 1139 C CA . GLU A 1 149 ? -9.945 2.435 29.544 1.00 85.44 149 GLU A CA 1
ATOM 1140 C C . GLU A 1 149 ? -10.452 3.561 30.473 1.00 85.44 149 GLU A C 1
ATOM 1142 O O . GLU A 1 149 ? -10.690 4.707 30.070 1.00 85.44 149 GLU A O 1
ATOM 1147 N N . ALA A 1 150 ? -10.653 3.231 31.753 1.00 62.62 150 ALA A N 1
ATOM 1148 C CA . ALA A 1 150 ? -11.297 4.116 32.728 1.00 62.62 150 ALA A CA 1
ATOM 1149 C C . ALA A 1 150 ? -10.369 5.201 33.315 1.00 62.62 150 ALA A C 1
ATOM 1151 O O . ALA A 1 150 ? -10.866 6.166 33.896 1.00 62.62 150 ALA A O 1
ATOM 1152 N N . ASP A 1 151 ? -9.053 5.086 33.121 1.00 73.62 151 ASP A N 1
ATOM 1153 C CA . ASP A 1 151 ? -8.036 5.847 33.868 1.00 73.62 151 ASP A CA 1
ATOM 1154 C C . ASP A 1 151 ? -7.641 7.201 33.257 1.00 73.62 151 ASP A C 1
ATOM 1156 O O . ASP A 1 151 ? -6.755 7.904 33.751 1.00 73.62 151 ASP A O 1
ATOM 1160 N N . ALA A 1 152 ? -8.295 7.631 32.179 1.00 75.62 152 ALA A N 1
ATOM 1161 C CA . ALA A 1 152 ? -8.007 8.928 31.582 1.00 75.62 152 ALA A CA 1
ATOM 1162 C C . ALA A 1 152 ? -8.818 10.060 32.233 1.00 75.62 152 ALA A C 1
ATOM 1164 O O . ALA A 1 152 ? -10.049 10.079 32.196 1.00 75.62 152 ALA A O 1
ATOM 1165 N N . GLY A 1 153 ? -8.112 11.070 32.756 1.00 85.88 153 GLY A N 1
ATOM 1166 C CA . GLY A 1 153 ? -8.725 12.305 33.252 1.00 85.88 153 GLY A CA 1
ATOM 1167 C C . GLY A 1 153 ? -9.583 13.028 32.192 1.00 85.88 153 GLY A C 1
ATOM 1168 O O . GLY A 1 153 ? -9.375 12.853 30.984 1.00 85.88 153 GLY A O 1
ATOM 1169 N N . PRO A 1 154 ? -10.527 13.889 32.612 1.00 87.12 154 PRO A N 1
ATOM 1170 C CA . PRO A 1 154 ? -11.583 14.433 31.750 1.00 87.12 154 PRO A CA 1
ATOM 1171 C C . PRO A 1 154 ? -11.058 15.220 30.538 1.00 87.12 154 PRO A C 1
ATOM 1173 O O . PRO A 1 154 ? -11.570 15.064 29.431 1.00 87.12 154 PRO A O 1
ATOM 1176 N N . LEU A 1 155 ? -9.989 16.007 30.706 1.00 90.38 155 LEU A N 1
ATOM 1177 C CA . LEU A 1 155 ? -9.363 16.756 29.607 1.00 90.38 155 LEU A CA 1
ATOM 1178 C C . LEU A 1 155 ? -8.747 15.835 28.544 1.00 90.38 155 LEU A C 1
ATOM 1180 O O . LEU A 1 155 ? -8.844 16.101 27.345 1.00 90.38 155 LEU A O 1
ATOM 1184 N N . ARG A 1 156 ? -8.125 14.733 28.978 1.00 89.81 156 ARG A N 1
ATOM 1185 C CA . ARG A 1 156 ? -7.503 13.750 28.084 1.00 89.81 156 ARG A CA 1
ATOM 1186 C C . ARG A 1 156 ? -8.572 13.002 27.291 1.00 89.81 156 ARG A C 1
ATOM 1188 O O . ARG A 1 156 ? -8.442 12.891 26.075 1.00 89.81 156 ARG A 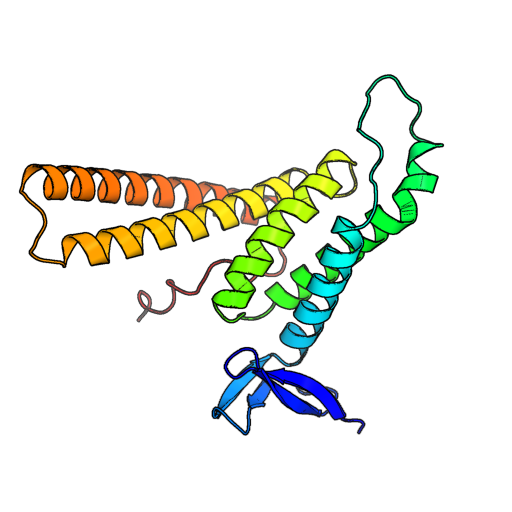O 1
ATOM 1195 N N . ARG A 1 157 ? -9.663 12.597 27.953 1.00 88.94 157 ARG A N 1
ATOM 1196 C CA . ARG A 1 157 ? -10.838 12.004 27.294 1.00 88.94 157 ARG A CA 1
ATOM 1197 C C . ARG A 1 157 ? -11.457 12.939 26.261 1.00 88.94 157 ARG A C 1
ATOM 1199 O O . ARG A 1 157 ? -11.689 12.510 25.136 1.00 88.94 157 ARG A O 1
ATOM 1206 N N . TRP A 1 158 ? -11.653 14.216 26.593 1.00 91.81 158 TRP A N 1
ATOM 1207 C CA . TRP A 1 158 ? -12.171 15.199 25.635 1.00 91.81 158 TRP A CA 1
ATOM 1208 C C .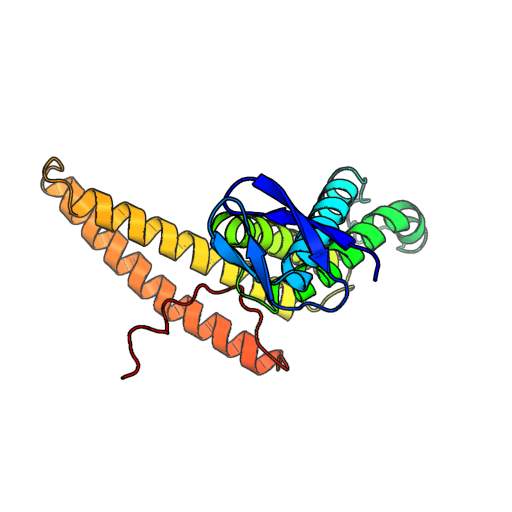 TRP A 1 158 ? -11.261 15.343 24.405 1.00 91.81 158 TRP A C 1
ATOM 1210 O O . TRP A 1 158 ? -11.738 15.305 23.270 1.00 91.81 158 TRP A O 1
ATOM 1220 N N . ARG A 1 159 ? -9.938 15.432 24.610 1.00 93.19 159 ARG A N 1
ATOM 1221 C CA . ARG A 1 159 ? -8.961 15.505 23.510 1.00 93.19 159 ARG A CA 1
ATOM 1222 C C . ARG A 1 159 ? -9.018 14.266 22.612 1.00 93.19 159 ARG A C 1
ATOM 1224 O O . ARG A 1 159 ? -8.955 14.401 21.392 1.00 93.19 159 ARG A O 1
ATOM 1231 N N . TRP A 1 160 ? -9.148 13.077 23.193 1.00 92.75 160 TRP A N 1
ATOM 1232 C CA . TRP A 1 160 ? -9.283 11.830 22.438 1.00 92.75 160 TRP A CA 1
ATOM 1233 C C . TRP A 1 160 ? -10.593 11.750 21.659 1.00 92.75 160 TRP A C 1
ATOM 1235 O O . TRP A 1 160 ? -10.563 11.403 20.484 1.00 92.75 160 TRP A O 1
ATOM 1245 N N . GLN A 1 161 ? -11.720 12.153 22.249 1.00 91.88 161 GLN A N 1
ATOM 1246 C CA . GLN A 1 161 ? -13.002 12.232 21.539 1.00 91.88 161 GLN A CA 1
ATOM 1247 C C . GLN A 1 161 ? -12.943 13.211 20.360 1.00 91.88 161 GLN A C 1
ATOM 1249 O O . GLN A 1 161 ? -13.456 12.924 19.278 1.00 91.88 161 GLN A O 1
ATOM 1254 N N . LEU A 1 162 ? -12.293 14.365 20.543 1.00 94.69 162 LEU A N 1
ATOM 1255 C CA . LEU A 1 162 ? -12.080 15.320 19.458 1.00 94.69 162 LEU A CA 1
ATOM 1256 C C . LEU A 1 162 ? -11.235 14.701 18.337 1.00 94.69 162 LEU A C 1
ATOM 1258 O O . LEU A 1 162 ? -11.616 14.794 17.170 1.00 94.69 162 LEU A O 1
ATOM 1262 N N . ARG A 1 163 ? -10.122 14.041 18.682 1.00 94.88 163 ARG A N 1
ATOM 1263 C CA . ARG A 1 163 ? -9.266 13.354 17.706 1.00 94.88 163 ARG A CA 1
ATOM 1264 C C . ARG A 1 163 ? -10.026 12.249 16.973 1.00 94.88 163 ARG A C 1
ATOM 1266 O O . ARG A 1 163 ? -9.938 12.179 15.755 1.00 94.88 163 ARG A O 1
ATOM 1273 N N . GLN A 1 164 ? -10.843 11.465 17.671 1.00 93.31 164 GLN A N 1
ATOM 1274 C CA . GLN A 1 164 ? -11.674 10.422 17.068 1.00 93.31 164 GLN A CA 1
ATOM 1275 C C . GLN A 1 164 ? -12.642 10.994 16.020 1.00 93.31 164 GLN A C 1
ATOM 1277 O O . GLN A 1 164 ? -12.771 10.444 14.929 1.00 93.31 164 GLN A O 1
ATOM 1282 N N . ARG A 1 165 ? -13.275 12.141 16.306 1.00 93.88 165 ARG A N 1
ATOM 1283 C CA . ARG A 1 165 ? -14.131 12.847 15.334 1.00 93.88 165 ARG A CA 1
ATOM 1284 C C . ARG A 1 165 ? -13.342 13.375 14.136 1.00 93.88 165 ARG A C 1
ATOM 1286 O O . ARG A 1 165 ? -13.832 13.310 13.011 1.00 93.88 165 ARG A O 1
ATOM 1293 N N . GLN A 1 166 ? -12.134 13.896 14.364 1.00 95.06 166 GLN A N 1
ATOM 1294 C CA . GLN A 1 166 ? -11.250 14.344 13.283 1.00 95.06 166 GLN A CA 1
ATOM 1295 C C . GLN A 1 166 ? -10.862 13.182 12.362 1.00 95.06 166 GLN A C 1
ATOM 1297 O O . GLN A 1 166 ? -10.967 13.327 11.147 1.00 95.06 166 GLN A O 1
ATOM 1302 N N . LEU A 1 167 ? -10.485 12.033 12.932 1.00 94.75 167 LEU A N 1
ATOM 1303 C CA . LEU A 1 167 ? -10.142 10.826 12.176 1.00 94.75 167 LEU A CA 1
ATOM 1304 C C . LEU A 1 167 ? -11.339 10.301 11.379 1.00 94.75 167 LEU A C 1
ATOM 1306 O O . LEU A 1 167 ? -11.198 10.041 10.192 1.00 94.75 167 LEU A O 1
ATOM 1310 N N . ALA A 1 168 ? -12.535 10.241 11.974 1.00 94.19 168 ALA A N 1
ATOM 1311 C CA . ALA A 1 168 ? -13.744 9.811 11.264 1.00 94.19 168 ALA A CA 1
ATOM 1312 C C . ALA A 1 168 ? -14.055 10.697 10.042 1.00 94.19 168 ALA A C 1
ATOM 1314 O O . ALA A 1 168 ? -14.401 10.203 8.965 1.00 94.19 168 ALA A O 1
ATOM 1315 N N . LYS A 1 169 ? -13.881 12.018 10.183 1.00 95.50 169 LYS A N 1
ATOM 1316 C CA . LYS A 1 169 ? -14.034 12.953 9.063 1.00 95.50 169 LYS A CA 1
ATOM 1317 C C . LYS A 1 169 ? -12.953 12.739 7.999 1.00 95.50 169 LYS A C 1
ATOM 1319 O O . LYS A 1 169 ? -13.283 12.708 6.818 1.00 95.50 169 LYS A O 1
ATOM 1324 N N . ALA A 1 170 ? -11.696 12.569 8.410 1.00 95.00 170 ALA A N 1
ATOM 1325 C CA . ALA A 1 170 ? -10.584 12.310 7.498 1.00 95.00 170 ALA A CA 1
ATOM 1326 C C . ALA A 1 170 ? -10.783 11.006 6.707 1.00 95.00 170 ALA A C 1
ATOM 1328 O O . ALA A 1 170 ? -10.637 11.021 5.491 1.00 95.00 170 ALA A O 1
ATOM 1329 N N . LEU A 1 171 ? -11.214 9.923 7.365 1.00 95.25 171 LEU A N 1
ATOM 1330 C CA . LEU A 1 171 ? -11.544 8.645 6.722 1.00 95.25 171 LEU A CA 1
ATOM 1331 C C . LEU A 1 171 ? -12.648 8.794 5.678 1.00 95.25 171 LEU A C 1
ATOM 1333 O O . LEU A 1 171 ? -12.545 8.235 4.594 1.00 95.25 171 LEU A O 1
ATOM 1337 N N . THR A 1 172 ? -13.687 9.579 5.973 1.00 95.50 172 THR A N 1
ATOM 1338 C CA . THR A 1 172 ? -14.775 9.817 5.010 1.00 95.50 172 THR A CA 1
ATOM 1339 C C . THR A 1 172 ? -14.256 10.495 3.741 1.00 95.50 172 THR A C 1
ATOM 1341 O O . THR A 1 172 ? -14.654 10.122 2.640 1.00 95.50 172 THR A O 1
ATOM 1344 N N . THR A 1 173 ? -13.365 11.480 3.883 1.00 95.94 173 THR A N 1
ATOM 1345 C CA . THR A 1 173 ? -12.730 12.141 2.737 1.00 95.94 173 THR A CA 1
ATOM 1346 C C . THR A 1 173 ? -11.806 11.184 1.988 1.00 95.94 173 THR A C 1
ATOM 1348 O O . THR A 1 173 ? -11.950 11.045 0.779 1.00 95.94 173 THR A O 1
ATOM 1351 N N . LEU A 1 174 ? -10.917 10.480 2.695 1.00 95.19 174 LEU A N 1
ATOM 1352 C CA . LEU A 1 174 ? -9.969 9.536 2.096 1.00 95.19 174 LEU A CA 1
ATOM 1353 C C . LEU A 1 174 ? -10.676 8.440 1.298 1.00 95.19 174 LEU A C 1
ATOM 1355 O O . LEU A 1 174 ? -10.280 8.166 0.175 1.00 95.19 174 LEU A O 1
ATOM 1359 N N . ARG A 1 175 ? -11.760 7.866 1.830 1.00 95.38 175 ARG A N 1
ATOM 1360 C CA . ARG A 1 175 ? -12.550 6.834 1.141 1.00 95.38 175 ARG A CA 1
ATOM 1361 C C . ARG A 1 175 ? -13.120 7.307 -0.186 1.00 95.38 175 ARG A C 1
ATOM 1363 O O . ARG A 1 175 ? -13.134 6.537 -1.137 1.00 95.38 175 ARG A O 1
ATOM 1370 N N . ARG A 1 176 ? -13.581 8.559 -0.248 1.00 95.19 176 ARG A N 1
ATOM 1371 C CA . ARG A 1 176 ? -14.066 9.158 -1.499 1.00 95.19 176 ARG A CA 1
ATOM 1372 C C . ARG A 1 176 ? -12.924 9.352 -2.481 1.00 95.19 176 ARG A C 1
ATOM 1374 O O . ARG A 1 176 ? -13.030 8.911 -3.608 1.00 95.19 176 ARG A O 1
ATOM 1381 N N . GLU A 1 177 ? -11.813 9.925 -2.027 1.00 96.12 177 GLU A N 1
ATOM 1382 C CA . GLU A 1 177 ? -10.642 10.133 -2.884 1.00 96.12 177 GLU A CA 1
ATOM 1383 C C . GLU A 1 177 ? -10.062 8.815 -3.422 1.00 96.12 177 GLU A C 1
ATOM 1385 O O . GLU A 1 177 ? -9.573 8.780 -4.545 1.00 96.12 177 GLU A O 1
ATOM 1390 N N . ILE A 1 178 ? -10.096 7.740 -2.629 1.00 95.00 178 ILE A N 1
ATOM 1391 C CA . ILE A 1 178 ? -9.690 6.401 -3.068 1.00 95.00 178 ILE A CA 1
ATOM 1392 C C . ILE A 1 178 ? -10.682 5.859 -4.100 1.00 95.00 178 ILE A C 1
ATOM 1394 O O . ILE A 1 178 ? -10.242 5.409 -5.150 1.00 95.00 178 ILE A O 1
ATOM 1398 N N . ALA A 1 179 ? -11.992 5.957 -3.851 1.00 92.94 179 ALA A N 1
ATOM 1399 C CA . ALA A 1 179 ? -13.014 5.516 -4.802 1.00 92.94 179 ALA A CA 1
ATOM 1400 C C . ALA A 1 179 ? -12.928 6.272 -6.143 1.00 92.94 179 ALA A C 1
ATOM 1402 O O . ALA A 1 179 ? -12.974 5.651 -7.201 1.00 92.94 179 ALA A O 1
ATOM 1403 N N . ASP A 1 180 ? -12.711 7.591 -6.109 1.00 94.44 180 ASP A N 1
ATOM 1404 C CA . ASP A 1 180 ? -12.521 8.411 -7.313 1.00 94.44 180 ASP A CA 1
ATOM 1405 C C . ASP A 1 180 ? -11.275 7.961 -8.105 1.00 94.44 180 ASP A C 1
ATOM 1407 O O . ASP A 1 180 ? -11.274 7.953 -9.340 1.00 94.44 180 ASP A O 1
ATOM 1411 N N . LEU A 1 181 ? -10.196 7.570 -7.410 1.00 94.88 181 LEU A N 1
ATOM 1412 C CA . LEU A 1 181 ? -9.000 7.008 -8.045 1.00 94.88 181 LEU A CA 1
ATOM 1413 C C . LEU A 1 181 ? -9.259 5.615 -8.621 1.00 94.88 181 LEU A C 1
ATOM 1415 O O . LEU A 1 181 ? -8.826 5.362 -9.739 1.00 94.88 181 LEU A O 1
ATOM 1419 N N . GLU A 1 182 ? -9.953 4.736 -7.898 1.00 93.31 182 GLU A N 1
ATOM 1420 C CA . GLU A 1 182 ? -10.328 3.396 -8.370 1.00 93.31 182 GLU A CA 1
ATOM 1421 C C . GLU A 1 182 ? -11.173 3.485 -9.653 1.00 93.31 182 GLU A C 1
ATOM 1423 O O . GLU A 1 182 ? -10.895 2.775 -10.621 1.00 93.31 182 GLU A O 1
ATOM 1428 N N . GLU A 1 183 ? -12.137 4.411 -9.701 1.00 92.06 183 GLU A N 1
ATOM 1429 C CA . GLU A 1 183 ? -12.951 4.690 -10.890 1.00 92.06 183 GLU A CA 1
ATOM 1430 C C . GLU A 1 183 ? -12.101 5.235 -12.046 1.00 92.06 183 GLU A C 1
ATOM 1432 O O . GLU A 1 183 ? -12.217 4.771 -13.179 1.00 92.06 183 GLU A O 1
ATOM 1437 N N . THR A 1 184 ? -11.209 6.189 -11.766 1.00 94.44 184 THR A N 1
ATOM 1438 C CA . THR A 1 184 ? -10.364 6.818 -12.796 1.00 94.44 184 THR A CA 1
ATOM 1439 C C . THR A 1 184 ? -9.330 5.850 -13.372 1.00 94.44 184 THR A C 1
ATOM 1441 O O . THR A 1 184 ? -9.053 5.881 -14.571 1.00 94.44 184 THR A O 1
ATOM 1444 N N . ILE A 1 185 ? -8.728 5.010 -12.526 1.00 92.81 185 ILE A N 1
ATOM 1445 C CA . ILE A 1 185 ? -7.778 3.973 -12.945 1.00 92.81 185 ILE A CA 1
ATOM 1446 C C . ILE A 1 185 ? -8.516 2.844 -13.677 1.00 92.81 185 ILE A C 1
ATOM 1448 O O . ILE A 1 185 ? -7.938 2.227 -14.570 1.00 92.81 185 ILE A O 1
ATOM 1452 N N . ALA A 1 186 ? -9.791 2.619 -13.342 1.00 90.56 186 ALA A N 1
ATOM 1453 C CA . ALA A 1 186 ? -10.638 1.571 -13.896 1.00 90.56 186 ALA A CA 1
ATOM 1454 C C . ALA A 1 186 ? -10.019 0.175 -13.716 1.00 90.56 186 ALA A C 1
ATOM 1456 O O . ALA A 1 186 ? -9.854 -0.585 -14.675 1.00 90.56 186 ALA A O 1
ATOM 1457 N N . PHE A 1 187 ? -9.660 -0.160 -12.471 1.00 83.25 187 PHE A N 1
ATOM 1458 C CA . PHE A 1 187 ? -9.194 -1.505 -12.132 1.00 83.25 187 PHE A CA 1
ATOM 1459 C C . PHE A 1 187 ? -10.215 -2.560 -12.583 1.00 83.25 187 PHE A C 1
ATOM 1461 O O . PHE A 1 187 ? -11.415 -2.404 -12.364 1.00 83.25 187 PHE A O 1
ATOM 1468 N N . VAL A 1 188 ? -9.733 -3.654 -13.183 1.00 82.50 188 VAL A N 1
ATOM 1469 C CA . VAL A 1 188 ? -10.588 -4.807 -13.532 1.00 82.50 188 VAL A CA 1
ATOM 1470 C C . VAL A 1 188 ? -11.205 -5.406 -12.266 1.00 82.50 188 VAL A C 1
ATOM 1472 O O . VAL A 1 188 ? -12.393 -5.710 -12.235 1.00 82.50 188 VAL A O 1
ATOM 1475 N N . GLU A 1 189 ? -10.389 -5.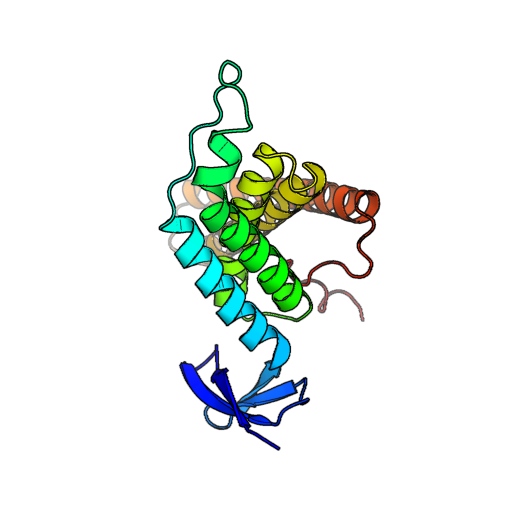523 -11.222 1.00 80.94 189 GLU A N 1
ATOM 1476 C CA . GLU A 1 189 ? -10.786 -5.850 -9.860 1.00 80.94 189 GLU A CA 1
ATOM 1477 C C . GLU A 1 189 ? -9.913 -5.006 -8.919 1.00 80.94 189 GLU A C 1
ATOM 1479 O O . GLU A 1 189 ? -8.685 -5.016 -9.075 1.00 80.94 189 GLU A O 1
ATOM 1484 N N . PRO A 1 190 ? -10.501 -4.221 -7.997 1.00 85.19 190 PRO A N 1
ATOM 1485 C CA . PRO A 1 190 ? -9.721 -3.451 -7.040 1.00 85.19 190 PRO A CA 1
ATOM 1486 C C . PRO A 1 190 ? -8.850 -4.373 -6.172 1.00 85.19 190 PRO A C 1
ATOM 1488 O O . PRO A 1 190 ? -9.334 -5.408 -5.710 1.00 85.19 190 PRO A O 1
ATOM 1491 N N . PRO A 1 191 ? -7.586 -4.009 -5.896 1.00 88.75 191 PRO A N 1
ATOM 1492 C CA . PRO A 1 191 ? -6.747 -4.778 -4.985 1.00 88.75 191 PRO A CA 1
ATOM 1493 C C . PRO A 1 191 ? -7.410 -4.942 -3.607 1.00 88.75 191 PRO A C 1
ATOM 1495 O O . PRO A 1 191 ? -7.901 -3.969 -3.030 1.00 88.75 191 PRO A O 1
ATOM 1498 N N . HIS A 1 192 ? -7.321 -6.136 -3.015 1.00 90.12 192 HIS A N 1
ATOM 1499 C CA . HIS A 1 192 ? -7.747 -6.487 -1.648 1.00 90.12 192 HIS A CA 1
ATOM 1500 C C . HIS A 1 192 ? -6.807 -5.889 -0.578 1.00 90.12 192 HIS A C 1
ATOM 1502 O O . HIS A 1 192 ? -6.407 -6.512 0.408 1.00 90.12 192 HIS A O 1
ATOM 1508 N N . ALA A 1 193 ? -6.405 -4.644 -0.800 1.00 88.12 193 ALA A N 1
ATOM 1509 C CA . ALA A 1 193 ? -5.490 -3.872 0.021 1.00 88.12 193 ALA A CA 1
ATOM 1510 C C . ALA A 1 193 ? -6.216 -3.176 1.183 1.00 88.12 193 ALA A C 1
ATOM 1512 O O . ALA A 1 193 ? -5.633 -2.910 2.234 1.00 88.12 193 ALA A O 1
ATOM 1513 N N . ARG A 1 194 ? -7.512 -2.909 1.005 1.00 86.06 194 ARG A N 1
ATOM 1514 C CA . ARG A 1 194 ? -8.396 -2.297 1.995 1.00 86.06 194 ARG A CA 1
ATOM 1515 C C . ARG A 1 194 ? -9.060 -3.436 2.758 1.00 86.06 194 ARG A C 1
ATOM 1517 O O . ARG A 1 194 ? -9.729 -4.272 2.162 1.00 86.06 194 ARG A O 1
ATOM 1524 N N . GLY A 1 195 ? -8.806 -3.542 4.063 1.00 69.38 195 GLY A N 1
ATOM 1525 C CA . GLY A 1 195 ? -9.362 -4.644 4.846 1.00 69.38 195 GLY A CA 1
ATOM 1526 C C . GLY A 1 195 ? -10.886 -4.684 4.760 1.00 69.38 195 GLY A C 1
ATOM 1527 O O . GLY A 1 195 ? -11.525 -3.636 4.797 1.00 69.38 195 GLY A O 1
ATOM 1528 N N . HIS A 1 196 ? -11.469 -5.882 4.667 1.00 52.41 196 HIS A N 1
ATOM 1529 C CA . HIS A 1 196 ? -12.916 -6.064 4.733 1.00 52.41 196 HIS A CA 1
ATOM 1530 C C . HIS A 1 196 ? -13.447 -5.662 6.120 1.00 52.41 196 HIS A C 1
ATOM 1532 O O . HIS A 1 196 ? -13.613 -6.491 7.009 1.00 52.41 196 HIS A O 1
ATOM 1538 N N . LEU A 1 197 ? -13.719 -4.371 6.301 1.00 42.84 197 LEU A N 1
ATOM 1539 C CA . LEU A 1 197 ? -14.699 -3.869 7.265 1.00 42.84 197 LEU A CA 1
ATOM 1540 C C . LEU A 1 197 ? -16.092 -3.722 6.625 1.00 42.84 197 LEU A C 1
ATOM 1542 O O . LEU A 1 197 ? -17.026 -3.319 7.306 1.00 42.84 197 LEU A O 1
ATOM 1546 N N . ASP A 1 198 ? -16.251 -4.108 5.354 1.00 35.72 198 ASP A N 1
ATOM 1547 C CA . ASP A 1 198 ? -17.500 -3.938 4.599 1.00 35.72 198 ASP A CA 1
ATOM 1548 C C . ASP A 1 198 ? -18.404 -5.189 4.590 1.00 35.72 198 ASP A C 1
ATOM 1550 O O . ASP A 1 198 ? -19.478 -5.171 3.997 1.00 35.72 198 ASP A O 1
ATOM 1554 N N . ALA A 1 199 ? -18.030 -6.274 5.282 1.00 31.95 199 ALA A N 1
ATOM 1555 C CA . ALA A 1 199 ? -18.846 -7.496 5.356 1.00 31.95 199 ALA A CA 1
ATOM 1556 C C . ALA A 1 199 ? -19.798 -7.563 6.571 1.00 31.95 199 ALA A C 1
ATOM 1558 O O . ALA A 1 199 ? -20.478 -8.569 6.752 1.00 31.95 199 ALA A O 1
ATOM 1559 N N . THR A 1 200 ? -19.871 -6.518 7.404 1.00 33.06 200 THR A N 1
ATOM 1560 C CA . THR A 1 200 ? -20.803 -6.465 8.553 1.00 33.06 200 THR A CA 1
ATOM 1561 C C . THR A 1 200 ? -21.924 -5.432 8.438 1.00 33.06 200 THR A C 1
ATOM 1563 O O . THR A 1 200 ? -22.756 -5.381 9.334 1.00 33.06 200 THR A O 1
ATOM 1566 N N . ASP A 1 201 ? -22.021 -4.698 7.324 1.00 31.66 201 ASP A N 1
ATOM 1567 C CA . ASP A 1 201 ? -23.117 -3.745 7.062 1.00 31.66 201 ASP A CA 1
ATOM 1568 C C . ASP A 1 201 ? -23.897 -4.067 5.767 1.00 31.66 201 ASP A C 1
ATOM 1570 O O . ASP A 1 201 ? -24.370 -3.176 5.061 1.00 31.66 201 ASP A O 1
ATOM 1574 N N . ALA A 1 202 ? -24.071 -5.353 5.446 1.00 29.00 202 ALA A N 1
ATOM 1575 C CA . ALA A 1 202 ? -24.991 -5.785 4.394 1.00 29.00 202 ALA A CA 1
ATOM 1576 C C . ALA A 1 202 ? -25.656 -7.132 4.730 1.00 29.00 202 ALA A C 1
ATOM 1578 O O . ALA A 1 202 ? -25.182 -8.184 4.304 1.00 29.00 202 ALA A O 1
ATOM 1579 N N . GLY A 1 203 ? -26.791 -7.071 5.439 1.00 31.88 203 GLY A N 1
ATOM 1580 C CA . GLY A 1 203 ? -27.788 -8.152 5.510 1.00 31.88 203 GLY A CA 1
ATOM 1581 C C . GLY A 1 203 ? -27.930 -8.825 6.862 1.00 31.88 203 GLY A C 1
ATOM 1582 O O . GLY A 1 203 ? -27.226 -9.832 7.080 1.00 31.88 203 GLY A O 1
#

pLDDT: mean 86.47, std 14.65, range [29.0, 98.12]

Foldseek 3Di:
DDFDWFQDPPPRDIDTDPPPDQWDQDPPPRDIDGRLLRVLLVQLVVLLVVLVVADQDDDDPPDDCPVRCVRCVSSLVSLVSSQVSLQSNLVDDDDPVSLLVSLVSNLVSQVVCVVVVNHDPLSNVLSVLLNVLVVLVVVLVVLVVVLVDPPDDPVRNVVSVVSNVVSVVVNVVSVVSNVVSCVVVVDPDDGNSRDPPPPPPDD

Solvent-accessible surface area (backbone atoms only — not comparable to full-atom values): 11497 Å² total; per-residue (Å²): 131,64,67,43,85,41,67,38,91,88,77,71,47,76,43,72,41,56,70,90,50,55,72,40,65,41,87,90,79,65,48,76,44,46,48,57,26,53,52,24,36,54,52,9,50,53,26,39,53,54,24,70,73,37,70,69,76,79,93,52,98,90,59,78,62,76,69,51,54,67,70,23,39,66,28,52,48,24,38,53,50,12,50,58,22,36,54,55,15,23,74,36,83,58,58,67,68,59,42,54,53,48,33,55,49,47,28,50,46,33,43,60,32,26,79,66,74,72,39,58,63,66,59,22,50,42,36,42,50,53,39,50,49,52,55,49,51,52,52,46,52,55,48,51,54,58,64,70,45,84,86,59,55,71,71,57,46,52,53,49,54,51,50,49,53,50,46,56,53,49,50,57,52,50,54,49,58,46,49,55,42,47,62,72,70,55,57,93,67,75,63,46,75,66,76,86,76,72,80,82,82,73,134

Radiu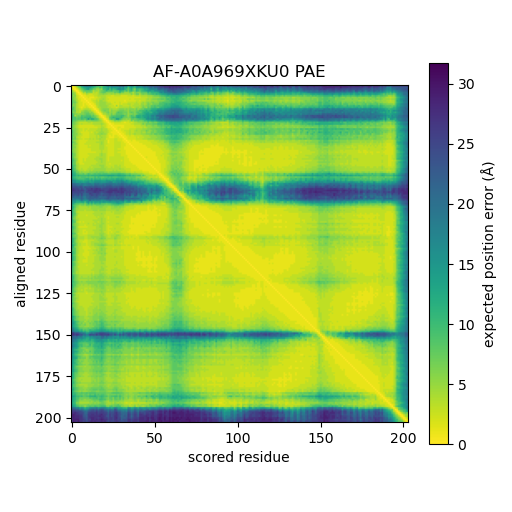s of gyration: 20.3 Å; Cα contacts (8 Å, |Δi|>4): 218; chains: 1; bounding box: 52×52×55 Å

Secondary structure (DSSP, 8-state):
--EEEEE-TTT--EEEEETT-SEEE-TTT--EEEHHHHHHHHHHHHHHHHHHHS------TTS-HHHHHHHSHHHHHHHHHHHHHHHHHTTS---HHHHHHHHHHHHHHHHHHHTTTSS-HHHHHHHHHHHHHHHHHHHHHHHHHHHHSTT--HHHHHHHHHHHHHHHHHHHHHHHHHHHHHHHHT-SS--TTS---TTSS--

Nearest PDB structures (foldseek):
  7p7c-assembly1_L  TM=3.928E-01  e=2.543E+00  Escherichia coli BL21(DE3)
  7p62-assembly1_L  TM=4.214E-01  e=3.999E+00  Escherichia coli BL21(DE3)
  7p69-assembly1_L  TM=3.975E-01  e=3.999E+00  Escherichia coli BL21(DE3)

Mean predicted aligned error: 7.18 Å

Sequence (203 aa):
MTPTEITCPYCNVPGDAADGVTWHRCEACGRLLSAAAQRAYARGHAHYEEALEGELTPLNPKRPGRVRERADAATIQAYQQAHSSLELAFQSDLPESQRSEGLLAMAEITQVLAKRDLLSPLEANYWVKVLVEHNTLAEQADLAAKLAEADAGPLRRWRWQLRQRQLAKALTTLRREIADLEETIAFVEPPHARGHLDATDAG